Protein AF-A0A6D2J9A2-F1 (afdb_monomer)

Mean predicted aligned error: 11.05 Å

Foldseek 3Di:
DDDDPVVVVLLLVVLVVVLVVLLPQQFAEKEKEFAPPLCLVVSLVSNQVCCVVVVLALEEAEDEFLDDDDLQNVLVSLCVSLVNDQPPPPDPPPDDDDDDCPVVVVVVVVVSSVVSLVVSVVSLVVSLVPDPDDHAYEYEYEAAPNRGHPCCCVPVSVVVVSCVVRDPYHYYYYYYDDPDDDDDDDPDDDDDDDDPSCVGIPMDIHGDDDD

Solvent-accessible surface area (backbone atoms only — not comparable to full-atom values): 12563 Å² total; per-residue (Å²): 136,82,81,58,72,74,60,57,52,54,48,49,57,51,21,51,54,52,46,61,51,56,69,38,86,61,33,32,37,39,38,36,31,23,60,87,89,75,45,52,70,58,39,53,48,47,29,55,52,47,36,58,74,75,52,56,28,58,46,75,48,79,44,72,22,68,41,90,72,55,56,63,60,47,52,50,52,52,30,51,76,71,69,53,74,82,82,76,73,80,73,78,84,79,87,82,81,89,89,81,69,70,60,62,56,50,53,51,51,52,52,52,46,53,54,51,53,54,51,45,48,55,52,52,50,52,40,53,70,72,44,85,76,97,47,28,31,37,40,36,40,35,42,39,68,68,66,29,39,67,63,51,45,34,59,77,51,40,45,46,69,72,46,54,88,57,57,54,59,37,38,40,37,24,33,64,59,71,87,81,86,78,95,68,92,75,83,77,77,94,75,88,72,92,46,92,70,50,84,62,41,50,74,48,76,42,58,73,74,88,129

Radius of gyration: 20.09 Å; Cα contacts (8 Å, |Δi|>4): 273; chains: 1; bounding box: 45×56×58 Å

Secondary structure (DSSP, 8-state):
-PPPHHHHHHHHHHHHHHHHHHHSTTEEEEEEEE-TTSSHHHHHHHHHHHHHHTTSEEEEEEEE-SS---HHHHHHHHHHHTTPPP------------S-THHHHHHHHHHHHHHHHHHHHHHHHHHHHT--SSPEEEEEEEEETSSS-HHIIIIIT-HHHHHGGG-SEEEEEEEE--S----------------TTTTTSEEEEEE----

Nearest PDB structures (foldseek):
  6j5t-assembly1_G  TM=6.025E-01  e=1.101E-03  Arabidopsis thaliana
  7jgr-assembly1_A  TM=5.676E-01  e=1.795E-03  Drosophila melanogaster
  7tjk-assembly1_D  TM=5.279E-01  e=2.590E-03  Saccharomyces cerevisiae
  7jpp-assembly1_C  TM=2.767E-01  e=2.068E-02  Homo sapiens
  3kxl-assembly1_A  TM=3.112E-01  e=2.582E+00  Saccharolobus solfataricus

Organism: NCBI:txid1685480

pLDDT: mean 78.8, std 21.31, range [30.06, 97.62]

InterPro domains:
  IPR002182 NB-ARC [PF00931] (17-152)
  IPR027417 P-loop containing nucleoside triphosphate hydrolase [G3DSA:3.40.50.300] (3-181)
  IPR027417 P-loop containing nucleoside triphosphate hydrolase [SSF52540] (6-177)

Sequence (211 aa):
MGLHPSYVVGVYELGVKILESLENDDVSRGMLVGEAGIGKTWLARKVFELAVEEGSCYMAIWLNLGKVLDEMSLYQDIASQLFLVPEKEESEEDNGGDEDNSEDEKEQTIQDLIRLKDEIHKELDRKKLSCEGTKYLLLVLDDEGSVTNEENVMKDLHLGEFLAPYGPIKIILTSRKGKGKGKGDAIGTDGEIGSHAADIIDLSVFTRSTY

Structure (mmCIF, N/CA/C/O backbone):
data_AF-A0A6D2J9A2-F1
#
_entry.id   AF-A0A6D2J9A2-F1
#
loop_
_atom_site.group_PDB
_atom_site.id
_atom_site.type_symbol
_atom_site.label_atom_id
_atom_site.label_alt_id
_atom_site.label_comp_id
_atom_site.label_asym_id
_atom_site.label_entity_id
_atom_site.label_seq_id
_atom_site.pdbx_PDB_ins_code
_atom_site.Cartn_x
_atom_site.Cartn_y
_atom_site.Cartn_z
_atom_site.occupancy
_atom_site.B_iso_or_equiv
_atom_site.auth_seq_id
_atom_site.auth_comp_id
_atom_site.auth_asym_id
_atom_site.auth_atom_id
_atom_site.pdbx_PDB_model_num
ATOM 1 N N . MET A 1 1 ? 3.352 15.079 -26.425 1.00 36.91 1 MET A N 1
ATOM 2 C CA . MET A 1 1 ? 3.922 13.893 -27.100 1.00 36.91 1 MET A CA 1
ATOM 3 C C . MET A 1 1 ? 3.020 12.718 -26.776 1.00 36.91 1 MET A C 1
ATOM 5 O O . MET A 1 1 ? 3.002 12.301 -25.629 1.00 36.91 1 MET A O 1
ATOM 9 N N . GLY A 1 2 ? 2.188 12.286 -27.726 1.00 40.03 2 GLY A N 1
ATOM 10 C CA . GLY A 1 2 ? 1.324 11.115 -27.546 1.00 40.03 2 GLY A CA 1
ATOM 11 C C . GLY A 1 2 ? 2.109 9.835 -27.824 1.00 40.03 2 GLY A C 1
ATOM 12 O O . GLY A 1 2 ? 2.913 9.807 -28.755 1.00 40.03 2 GLY A O 1
ATOM 13 N N . LEU A 1 3 ? 1.907 8.807 -27.002 1.00 41.00 3 LEU A N 1
ATOM 14 C CA . LEU A 1 3 ? 2.486 7.481 -27.216 1.00 41.00 3 LEU A CA 1
ATOM 15 C C . LEU A 1 3 ? 1.899 6.850 -28.487 1.00 41.00 3 LEU A C 1
ATOM 17 O O . LEU A 1 3 ? 0.719 7.019 -28.793 1.00 41.00 3 LEU A O 1
ATOM 21 N N . HIS A 1 4 ? 2.736 6.139 -29.243 1.00 43.81 4 HIS A N 1
ATOM 22 C CA . HIS A 1 4 ? 2.330 5.471 -30.478 1.00 43.81 4 HIS A CA 1
ATOM 23 C C . HIS A 1 4 ? 1.344 4.318 -30.166 1.00 43.81 4 HIS A C 1
ATOM 25 O O . HIS A 1 4 ? 1.590 3.576 -29.213 1.00 43.81 4 HIS A O 1
ATOM 31 N N . PRO A 1 5 ? 0.260 4.118 -30.946 1.00 48.38 5 PRO A N 1
ATOM 32 C CA . PRO A 1 5 ? -0.834 3.195 -30.605 1.00 48.38 5 PRO A CA 1
ATOM 33 C C . PRO A 1 5 ? -0.400 1.759 -30.282 1.00 48.38 5 PRO A C 1
ATOM 35 O O . PRO A 1 5 ? -0.953 1.138 -29.383 1.00 48.38 5 PRO A O 1
ATOM 38 N N . SER A 1 6 ? 0.635 1.244 -30.953 1.00 50.31 6 SER A N 1
ATOM 39 C CA . SER A 1 6 ? 1.170 -0.103 -30.699 1.00 50.31 6 SER A CA 1
ATOM 40 C C . SER A 1 6 ? 1.814 -0.267 -29.315 1.00 50.31 6 SER A C 1
ATOM 42 O O . SER A 1 6 ? 1.787 -1.358 -28.759 1.00 50.31 6 SER A O 1
ATOM 44 N N . TYR A 1 7 ? 2.375 0.804 -28.743 1.00 54.53 7 TYR A N 1
ATOM 45 C CA . TYR A 1 7 ? 2.959 0.779 -27.396 1.00 54.53 7 TYR A CA 1
ATOM 46 C C . TYR A 1 7 ? 1.882 0.799 -26.312 1.00 54.53 7 TYR A C 1
ATOM 48 O O . TYR A 1 7 ? 2.047 0.173 -25.270 1.00 54.53 7 TYR A O 1
ATOM 56 N N . VAL A 1 8 ? 0.765 1.486 -26.568 1.00 58.38 8 VAL A N 1
ATOM 57 C CA . VAL A 1 8 ? -0.375 1.539 -25.642 1.00 58.38 8 VAL A CA 1
ATOM 58 C C . VAL A 1 8 ? -1.009 0.154 -25.487 1.00 58.38 8 VAL A C 1
ATOM 60 O O . VAL A 1 8 ? -1.317 -0.249 -24.369 1.00 58.38 8 VAL A O 1
ATOM 63 N N . VAL A 1 9 ? -1.126 -0.601 -26.586 1.00 59.84 9 VAL A N 1
ATOM 64 C CA . VAL A 1 9 ? -1.666 -1.972 -26.576 1.00 59.84 9 VAL A CA 1
ATOM 65 C C . VAL A 1 9 ? -0.782 -2.917 -25.754 1.00 59.84 9 VAL A C 1
ATOM 67 O O . VAL A 1 9 ? -1.292 -3.621 -24.889 1.00 59.84 9 VAL A O 1
ATOM 70 N N . GLY A 1 10 ? 0.545 -2.875 -25.932 1.00 72.94 10 GLY A N 1
ATOM 71 C CA . GLY A 1 10 ? 1.461 -3.756 -25.193 1.00 72.94 10 GLY A CA 1
ATOM 72 C C . GLY A 1 10 ? 1.502 -3.502 -23.679 1.00 72.94 10 GLY A C 1
ATOM 73 O O . GLY A 1 10 ? 1.553 -4.448 -22.898 1.00 72.94 10 GLY A O 1
ATOM 74 N N . VAL A 1 11 ? 1.441 -2.236 -23.245 1.00 74.19 11 VAL A N 1
ATOM 75 C CA . VAL A 1 11 ? 1.392 -1.885 -21.809 1.00 74.19 11 VAL A CA 1
ATOM 76 C C . VAL A 1 11 ? 0.062 -2.303 -21.184 1.00 74.19 11 VAL A C 1
ATOM 78 O O . VAL A 1 11 ? 0.047 -2.772 -20.048 1.00 74.19 11 VAL A O 1
ATOM 81 N N . TYR A 1 12 ? -1.042 -2.157 -21.920 1.00 82.50 12 TYR A N 1
ATOM 82 C CA . TYR A 1 12 ? -2.358 -2.584 -21.456 1.00 82.50 12 TYR A CA 1
ATOM 83 C C . TYR A 1 12 ? -2.418 -4.104 -21.257 1.00 82.50 12 TYR A C 1
ATOM 85 O O . TYR A 1 12 ? -2.756 -4.554 -20.167 1.00 82.50 12 TYR A O 1
ATOM 93 N N . GLU A 1 13 ? -2.010 -4.891 -22.259 1.00 86.50 13 GLU A N 1
ATOM 94 C CA . GLU A 1 13 ? -1.976 -6.359 -22.164 1.00 86.50 13 GLU A CA 1
ATOM 95 C C . GLU A 1 13 ? -1.097 -6.853 -21.010 1.00 86.50 13 GLU A C 1
ATOM 97 O O . GLU A 1 13 ? -1.453 -7.801 -20.311 1.00 86.50 13 GLU A O 1
ATOM 102 N N . LEU A 1 14 ? 0.056 -6.214 -20.791 1.00 87.81 14 LEU A N 1
ATOM 103 C CA . LEU A 1 14 ? 0.935 -6.556 -19.676 1.00 87.81 14 LEU A CA 1
ATOM 104 C C . LEU A 1 14 ? 0.310 -6.185 -18.324 1.00 87.81 14 LEU A C 1
ATOM 106 O O . LEU A 1 14 ? 0.446 -6.942 -17.366 1.00 87.81 14 LEU A O 1
ATOM 110 N N . GLY A 1 15 ? -0.395 -5.054 -18.251 1.00 89.62 15 GLY A N 1
ATOM 111 C CA . GLY A 1 15 ? -1.139 -4.645 -17.062 1.00 89.62 15 GLY A CA 1
ATOM 112 C C . GLY A 1 15 ? -2.211 -5.664 -16.671 1.00 89.62 15 GLY A C 1
ATOM 113 O O . GLY A 1 15 ? -2.262 -6.064 -15.511 1.00 89.62 15 GLY A O 1
ATOM 114 N N . VAL A 1 16 ? -2.990 -6.144 -17.645 1.00 90.56 16 VAL A N 1
ATOM 115 C CA . VAL A 1 16 ? -4.003 -7.195 -17.436 1.00 90.56 16 VAL A CA 1
ATOM 116 C C . VAL A 1 16 ? -3.355 -8.478 -16.911 1.00 90.56 16 VAL A C 1
ATOM 118 O O . VAL A 1 16 ? -3.775 -8.999 -15.888 1.00 90.56 16 VAL A O 1
ATOM 121 N N . LYS A 1 17 ? -2.258 -8.940 -17.521 1.00 90.81 17 LYS A N 1
ATOM 122 C CA . LYS A 1 17 ? -1.544 -10.152 -17.070 1.00 90.81 17 LYS A CA 1
ATOM 123 C C . LYS A 1 17 ? -1.016 -10.055 -15.639 1.00 90.81 17 LYS A C 1
ATOM 125 O O . LYS A 1 17 ? -1.024 -11.041 -14.900 1.00 90.81 17 LYS A O 1
ATOM 130 N N . ILE A 1 18 ? -0.519 -8.880 -15.244 1.00 91.75 18 ILE A N 1
ATOM 131 C CA . ILE A 1 18 ? -0.086 -8.643 -13.862 1.00 91.75 18 ILE A CA 1
ATOM 132 C C . ILE A 1 18 ? -1.294 -8.696 -12.928 1.00 91.75 18 ILE A C 1
ATOM 134 O O . ILE A 1 18 ? -1.204 -9.331 -11.881 1.00 91.75 18 ILE A O 1
ATOM 138 N N . LEU A 1 19 ? -2.410 -8.066 -13.303 1.00 91.81 19 LEU A N 1
ATOM 139 C CA . LEU A 1 19 ? -3.635 -8.081 -12.509 1.00 91.81 19 LEU A CA 1
ATOM 140 C C . LEU A 1 19 ? -4.160 -9.510 -12.310 1.00 91.81 19 LEU A C 1
ATOM 142 O O . LEU A 1 19 ? -4.309 -9.930 -11.167 1.00 91.81 19 LEU A O 1
ATOM 146 N N . GLU A 1 20 ? -4.300 -10.287 -13.386 1.00 91.69 20 GLU A N 1
ATOM 147 C CA . GLU A 1 20 ? -4.680 -11.711 -13.344 1.00 91.69 20 GLU A CA 1
ATOM 148 C C . GLU A 1 20 ? -3.753 -12.524 -12.423 1.00 91.69 20 GLU A C 1
ATOM 150 O O . GLU A 1 20 ? -4.191 -13.403 -11.681 1.00 91.69 20 GLU A O 1
ATOM 155 N N . SER A 1 21 ? -2.451 -12.212 -12.422 1.00 90.88 21 SER A N 1
ATOM 156 C CA . SER A 1 21 ? -1.489 -12.862 -11.524 1.00 90.88 21 SER A CA 1
ATOM 157 C C . SER A 1 21 ? -1.709 -12.482 -10.056 1.00 90.88 21 SER A C 1
ATOM 159 O O . SER A 1 21 ? -1.535 -13.325 -9.178 1.00 90.88 21 SER A O 1
ATOM 161 N N . LEU A 1 22 ? -2.084 -11.231 -9.766 1.00 90.06 22 LEU A N 1
ATOM 162 C CA . LEU A 1 22 ? -2.379 -10.763 -8.407 1.00 90.06 22 LEU A CA 1
ATOM 163 C C . LEU A 1 22 ? -3.698 -11.321 -7.866 1.00 90.06 22 LEU A C 1
ATOM 165 O O . LEU A 1 22 ? -3.826 -11.469 -6.650 1.00 90.06 22 LEU A O 1
ATOM 169 N N . GLU A 1 23 ? -4.653 -11.662 -8.729 1.00 89.56 23 GLU A N 1
ATOM 170 C CA . GLU A 1 23 ? -5.906 -12.318 -8.333 1.00 89.56 23 GLU A CA 1
ATOM 171 C C . GLU A 1 23 ? -5.694 -13.745 -7.814 1.00 89.56 23 GLU A C 1
ATOM 173 O O . GLU A 1 23 ? -6.516 -14.253 -7.055 1.00 89.56 23 GLU A O 1
ATOM 178 N N . ASN A 1 24 ? -4.565 -14.382 -8.136 1.00 88.75 24 ASN A N 1
ATOM 179 C CA . ASN A 1 24 ? -4.197 -15.656 -7.532 1.00 88.75 24 ASN A CA 1
ATOM 180 C C . ASN A 1 24 ? -3.887 -15.477 -6.032 1.00 88.75 24 ASN A C 1
ATOM 182 O O . ASN A 1 24 ? -2.982 -14.729 -5.657 1.00 88.75 24 ASN A O 1
ATOM 186 N N . ASP A 1 25 ? -4.611 -16.186 -5.164 1.00 86.50 25 ASP A N 1
ATOM 187 C CA . ASP A 1 25 ? -4.480 -16.114 -3.701 1.00 86.50 25 ASP A CA 1
ATOM 188 C C . ASP A 1 25 ? -3.080 -16.450 -3.167 1.00 86.50 25 ASP A C 1
ATOM 190 O O . ASP A 1 25 ? -2.686 -15.939 -2.111 1.00 86.50 25 ASP A O 1
ATOM 194 N N . ASP A 1 26 ? -2.309 -17.256 -3.898 1.00 87.94 26 ASP A N 1
ATOM 195 C CA . ASP A 1 26 ? -0.944 -17.619 -3.516 1.00 87.94 26 ASP A CA 1
ATOM 196 C C . ASP A 1 26 ? 0.043 -16.471 -3.740 1.00 87.94 26 ASP A C 1
ATOM 198 O O . ASP A 1 26 ? 1.068 -16.391 -3.057 1.00 87.94 26 ASP A O 1
ATOM 202 N N . VAL A 1 27 ? -0.273 -15.554 -4.656 1.00 88.75 27 VAL A N 1
ATOM 203 C CA . VAL A 1 27 ? 0.544 -14.387 -4.991 1.00 88.75 27 VAL A CA 1
ATOM 204 C C . VAL A 1 27 ? 0.227 -13.249 -4.033 1.00 88.75 27 VAL A C 1
ATOM 206 O O . VAL A 1 27 ? -0.918 -12.832 -3.910 1.00 88.75 27 VAL A O 1
ATOM 209 N N . SER A 1 28 ? 1.233 -12.684 -3.372 1.00 90.81 28 SER A N 1
ATOM 210 C CA . SER A 1 28 ? 1.041 -11.500 -2.520 1.00 90.81 28 SER A CA 1
ATOM 211 C C . SER A 1 28 ? 1.736 -10.259 -3.062 1.00 90.81 28 SER A C 1
ATOM 213 O O . SER A 1 28 ? 1.409 -9.149 -2.644 1.00 90.81 28 SER A O 1
ATOM 215 N N . ARG A 1 29 ? 2.695 -10.417 -3.983 1.00 91.75 29 ARG A N 1
ATOM 216 C CA . ARG A 1 29 ? 3.448 -9.281 -4.514 1.00 91.75 29 ARG A CA 1
ATOM 217 C C . ARG A 1 29 ? 3.939 -9.470 -5.946 1.00 91.75 29 ARG A C 1
ATOM 219 O O . ARG A 1 29 ? 4.310 -10.575 -6.343 1.00 91.75 29 ARG A O 1
ATOM 226 N N . GLY A 1 30 ? 4.028 -8.359 -6.671 1.00 91.75 30 GLY A N 1
ATOM 227 C CA . GLY A 1 30 ? 4.721 -8.228 -7.950 1.00 91.75 30 GLY A CA 1
ATOM 228 C C . GLY A 1 30 ? 5.779 -7.127 -7.882 1.00 91.75 30 GLY A C 1
ATOM 229 O O . GLY A 1 30 ? 5.531 -6.051 -7.347 1.00 91.75 30 GLY A O 1
ATOM 230 N N . MET A 1 31 ? 6.965 -7.380 -8.426 1.00 92.50 31 MET A N 1
ATOM 231 C CA . MET A 1 31 ? 8.058 -6.413 -8.490 1.00 92.50 31 MET A CA 1
ATOM 232 C C . MET A 1 31 ? 8.417 -6.127 -9.948 1.00 92.50 31 MET A C 1
ATOM 234 O O . MET A 1 31 ? 8.763 -7.040 -10.700 1.00 92.50 31 MET A O 1
ATOM 238 N N . LEU A 1 32 ? 8.344 -4.849 -10.321 1.00 93.38 32 LEU A N 1
ATOM 239 C CA . LEU A 1 32 ? 8.729 -4.303 -11.619 1.00 93.38 32 LEU A CA 1
ATOM 240 C C . LEU A 1 32 ? 10.137 -3.719 -11.516 1.00 93.38 32 LEU A C 1
ATOM 242 O O . LEU A 1 32 ? 10.336 -2.674 -10.890 1.00 93.38 32 LEU A O 1
ATOM 246 N N . VAL A 1 33 ? 11.114 -4.359 -12.154 1.00 91.75 33 VAL A N 1
ATOM 247 C CA . VAL A 1 33 ? 12.517 -3.923 -12.139 1.00 91.75 33 VAL A CA 1
ATOM 248 C C . VAL A 1 33 ? 12.972 -3.552 -13.539 1.00 91.75 33 VAL A C 1
ATOM 250 O O . VAL A 1 33 ? 12.658 -4.209 -14.520 1.00 91.75 33 VAL A O 1
ATOM 253 N N . GLY A 1 34 ? 13.730 -2.468 -13.655 1.00 89.19 34 GLY A N 1
ATOM 254 C CA . GLY A 1 34 ? 14.200 -2.009 -14.958 1.00 89.19 34 GLY A CA 1
ATOM 255 C C . GLY A 1 34 ? 14.935 -0.683 -14.890 1.00 89.19 34 GLY A C 1
ATOM 256 O O . GLY A 1 34 ? 14.994 -0.031 -13.840 1.00 89.19 34 GLY A O 1
ATOM 257 N N . GLU A 1 35 ? 15.491 -0.262 -16.018 1.00 88.62 35 GLU A N 1
ATOM 258 C CA . GLU A 1 35 ? 16.245 0.988 -16.119 1.00 88.62 35 GLU A CA 1
ATOM 259 C C . GLU A 1 35 ? 15.380 2.234 -15.861 1.00 88.62 35 GLU A C 1
ATOM 261 O O . GLU A 1 35 ? 14.143 2.198 -15.824 1.00 88.62 35 GLU A O 1
ATOM 266 N N . ALA A 1 36 ? 16.037 3.368 -15.624 1.00 87.00 36 ALA A N 1
ATOM 267 C CA . ALA A 1 36 ? 15.356 4.645 -15.459 1.00 87.00 36 ALA A CA 1
ATOM 268 C C . ALA A 1 36 ? 14.596 5.022 -16.743 1.00 87.00 36 ALA A C 1
ATOM 270 O O . ALA A 1 36 ? 15.117 4.872 -17.841 1.00 87.00 36 ALA A O 1
ATOM 271 N N . GLY A 1 37 ? 13.368 5.527 -16.605 1.00 84.94 37 GLY A N 1
ATOM 272 C CA . GLY A 1 37 ? 12.577 5.997 -17.749 1.00 84.94 37 GLY A CA 1
ATOM 273 C C . GLY A 1 37 ? 11.927 4.903 -18.605 1.00 84.94 37 GLY A C 1
ATOM 274 O O . GLY A 1 37 ? 11.229 5.241 -19.552 1.00 84.94 37 GLY A O 1
ATOM 275 N N . ILE A 1 38 ? 12.075 3.619 -18.258 1.00 87.00 38 ILE A N 1
ATOM 276 C CA . ILE A 1 38 ? 11.531 2.515 -19.070 1.00 87.00 38 ILE A CA 1
ATOM 277 C C . ILE A 1 38 ? 10.004 2.332 -18.972 1.00 87.00 38 ILE A C 1
ATOM 279 O O . ILE A 1 38 ? 9.422 1.550 -19.710 1.00 87.00 38 ILE A O 1
ATOM 283 N N . GLY A 1 39 ? 9.338 3.052 -18.062 1.00 89.12 39 GLY A N 1
ATOM 284 C CA . GLY A 1 39 ? 7.877 3.013 -17.932 1.00 89.12 39 GLY A CA 1
ATOM 285 C C . GLY A 1 39 ? 7.325 2.113 -16.821 1.00 89.12 39 GLY A C 1
ATOM 286 O O . GLY A 1 39 ? 6.133 1.838 -16.822 1.00 89.12 39 GLY A O 1
ATOM 287 N N . LYS A 1 40 ? 8.132 1.704 -15.832 1.00 92.88 40 LYS A N 1
ATOM 288 C CA . LYS A 1 40 ? 7.656 0.914 -14.672 1.00 92.88 40 LYS A CA 1
ATOM 289 C C . LYS A 1 40 ? 6.501 1.583 -13.922 1.00 92.88 40 LYS A C 1
ATOM 291 O O . LYS A 1 40 ? 5.465 0.966 -13.727 1.00 92.88 40 LYS A O 1
ATOM 296 N N . THR A 1 41 ? 6.662 2.859 -13.569 1.00 93.44 41 THR A N 1
ATOM 297 C CA . THR A 1 41 ? 5.628 3.676 -12.914 1.00 93.44 41 THR A CA 1
ATOM 298 C C . THR A 1 41 ? 4.360 3.769 -13.765 1.00 93.44 41 THR A C 1
ATOM 300 O O . THR A 1 41 ? 3.254 3.711 -13.240 1.00 93.44 41 THR A O 1
ATOM 303 N N . TRP A 1 42 ? 4.504 3.854 -15.093 1.00 93.50 42 TRP A N 1
ATOM 304 C CA . TRP A 1 42 ? 3.366 3.846 -16.017 1.00 93.50 42 TRP A CA 1
ATOM 305 C C . TRP A 1 42 ? 2.637 2.500 -16.022 1.00 93.50 42 TRP A C 1
ATOM 307 O O . TRP A 1 42 ? 1.411 2.478 -15.988 1.00 93.50 42 TRP A O 1
ATOM 317 N N . LEU A 1 43 ? 3.372 1.387 -16.021 1.00 93.75 43 LEU A N 1
ATOM 318 C CA . LEU A 1 43 ? 2.791 0.048 -15.957 1.00 93.75 43 LEU A CA 1
ATOM 319 C C . LEU A 1 43 ? 2.109 -0.211 -14.605 1.00 93.75 43 LEU A C 1
ATOM 321 O O . LEU A 1 43 ? 0.963 -0.645 -14.590 1.00 93.75 43 LEU A O 1
ATOM 325 N N . ALA A 1 44 ? 2.755 0.126 -13.484 1.00 95.00 44 ALA A N 1
ATOM 326 C CA . ALA A 1 44 ? 2.152 0.030 -12.153 1.00 95.00 44 ALA A CA 1
ATOM 327 C C . ALA A 1 44 ? 0.872 0.871 -12.050 1.00 95.00 44 ALA A C 1
ATOM 329 O O . ALA A 1 44 ? -0.127 0.401 -11.514 1.00 95.00 44 ALA A O 1
ATOM 330 N N . ARG A 1 45 ? 0.864 2.081 -12.629 1.00 94.56 45 ARG A N 1
ATOM 331 C CA . ARG A 1 45 ? -0.340 2.920 -12.713 1.00 94.56 45 ARG A CA 1
ATOM 332 C C . ARG A 1 45 ? -1.440 2.260 -13.530 1.00 94.56 45 ARG A C 1
ATOM 334 O O . ARG A 1 45 ? -2.592 2.296 -13.121 1.00 94.56 45 ARG A O 1
ATOM 341 N N . LYS A 1 46 ? -1.098 1.619 -14.648 1.00 93.44 46 LYS A N 1
ATOM 342 C CA . LYS A 1 46 ? -2.082 0.893 -15.455 1.00 93.44 46 LYS A CA 1
ATOM 343 C C . LYS A 1 46 ? -2.706 -0.263 -14.673 1.00 93.44 46 LYS A C 1
ATOM 345 O O . LYS A 1 46 ? -3.918 -0.415 -14.728 1.00 93.44 46 LYS A O 1
ATOM 350 N N . VAL A 1 47 ? -1.911 -1.025 -13.917 1.00 94.25 47 VAL A N 1
ATOM 351 C CA . VAL A 1 47 ? -2.427 -2.093 -13.040 1.00 94.25 47 VAL A CA 1
ATOM 352 C C . VAL A 1 47 ? -3.301 -1.518 -11.923 1.00 94.25 47 VAL A C 1
ATOM 354 O O . VAL A 1 47 ? -4.362 -2.063 -11.647 1.00 94.25 47 VAL A O 1
ATOM 357 N N . PHE A 1 48 ? -2.891 -0.402 -11.314 1.00 94.44 48 PHE A N 1
ATOM 358 C CA . PHE A 1 48 ? -3.672 0.302 -10.295 1.00 94.44 48 PHE A CA 1
ATOM 359 C C . PHE A 1 48 ? -5.056 0.712 -10.816 1.00 94.44 48 PHE A C 1
ATOM 361 O O . PHE A 1 48 ? -6.061 0.439 -10.169 1.00 94.44 48 PHE A O 1
ATOM 368 N N . GLU A 1 49 ? -5.112 1.331 -11.998 1.00 93.38 49 GLU A N 1
ATOM 369 C CA . GLU A 1 49 ? -6.368 1.720 -12.650 1.00 93.38 49 GLU A CA 1
ATOM 370 C C . GLU A 1 49 ? -7.245 0.498 -12.948 1.00 93.38 49 GLU A C 1
ATOM 372 O O . GLU A 1 49 ? -8.413 0.482 -12.568 1.00 93.38 49 GLU A O 1
ATOM 377 N N . LEU A 1 50 ? -6.674 -0.547 -13.561 1.00 93.25 50 LEU A N 1
ATOM 378 C CA . LEU A 1 50 ? -7.406 -1.768 -13.912 1.00 93.25 50 LEU A CA 1
ATOM 379 C C . LEU A 1 50 ? -7.979 -2.471 -12.676 1.00 93.25 50 LEU A C 1
ATOM 381 O O . LEU A 1 50 ? -9.144 -2.846 -12.681 1.00 93.25 50 LEU A O 1
ATOM 385 N N . ALA A 1 51 ? -7.209 -2.585 -11.590 1.00 92.50 51 ALA A N 1
ATOM 386 C CA . ALA A 1 51 ? -7.663 -3.239 -10.361 1.00 92.50 51 ALA A CA 1
ATOM 387 C C . ALA A 1 51 ? -8.885 -2.549 -9.730 1.00 92.50 51 ALA A C 1
ATOM 389 O O . ALA A 1 51 ? -9.702 -3.203 -9.074 1.00 92.50 51 ALA A O 1
ATOM 390 N N . VAL A 1 52 ? -8.997 -1.228 -9.899 1.00 90.06 52 VAL A N 1
ATOM 391 C CA . VAL A 1 52 ? -10.148 -0.438 -9.444 1.00 90.06 52 VAL A CA 1
ATOM 392 C C . VAL A 1 52 ? -11.316 -0.574 -10.423 1.00 90.06 52 VAL A C 1
ATOM 394 O O . VAL A 1 52 ? -12.446 -0.783 -9.986 1.00 90.06 52 VAL A O 1
ATOM 397 N N . GLU A 1 53 ? -11.057 -0.484 -11.730 1.00 90.62 53 GLU A N 1
ATOM 398 C CA . GLU A 1 53 ? -12.072 -0.576 -12.793 1.00 90.62 53 GLU A CA 1
ATOM 399 C C . GLU A 1 53 ? -12.748 -1.954 -12.850 1.00 90.62 53 GLU A C 1
ATOM 401 O O . GLU A 1 53 ? -13.972 -2.036 -12.955 1.00 90.62 53 GLU A O 1
ATOM 406 N N . GLU A 1 54 ? -11.971 -3.032 -12.740 1.00 89.38 54 GLU A N 1
ATOM 407 C CA . GLU A 1 54 ? -12.464 -4.418 -12.728 1.00 89.38 54 GLU A CA 1
ATOM 408 C C . GLU A 1 54 ? -13.048 -4.810 -11.365 1.00 89.38 54 GLU A C 1
ATOM 410 O O . GLU A 1 54 ? -13.764 -5.803 -11.231 1.00 89.38 54 GLU A O 1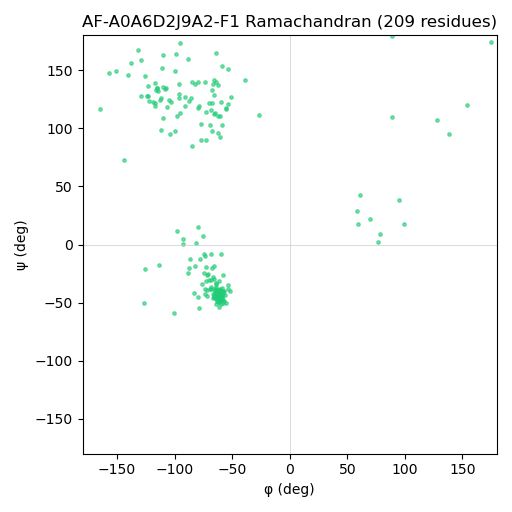
ATOM 415 N N . GLY A 1 55 ? -12.804 -3.989 -10.340 1.00 88.50 55 GLY A N 1
ATOM 416 C CA . GLY A 1 55 ? -13.316 -4.205 -8.998 1.00 88.50 55 GLY A CA 1
ATOM 417 C C . GLY A 1 55 ? -12.672 -5.392 -8.283 1.00 88.50 55 GLY A C 1
ATOM 418 O O . GLY A 1 55 ? -13.285 -5.894 -7.338 1.00 88.50 55 GLY A O 1
ATOM 419 N N . SER A 1 56 ? -11.476 -5.822 -8.695 1.00 89.56 56 SER A N 1
ATOM 420 C CA . SER A 1 56 ? -10.685 -6.886 -8.054 1.00 89.56 56 SER A CA 1
ATOM 421 C C . SER A 1 56 ? -10.198 -6.476 -6.657 1.00 89.56 56 SER A C 1
ATOM 423 O O . SER A 1 56 ? -10.056 -7.310 -5.759 1.00 89.56 56 SER A O 1
ATOM 425 N N . CYS A 1 57 ? -10.009 -5.171 -6.435 1.00 92.56 57 CYS A N 1
ATOM 426 C CA . CYS A 1 57 ? -9.707 -4.599 -5.125 1.00 92.56 57 CYS A CA 1
ATOM 427 C C . CYS A 1 57 ? -10.873 -3.760 -4.581 1.00 92.56 57 CYS A C 1
ATOM 429 O O . CYS A 1 57 ? -11.673 -3.202 -5.333 1.00 92.56 57 CYS A O 1
ATOM 431 N N . TYR A 1 58 ? -10.989 -3.675 -3.253 1.00 93.25 58 TYR A N 1
ATOM 432 C CA . TYR A 1 58 ? -11.956 -2.770 -2.611 1.00 93.25 58 TYR A CA 1
ATOM 433 C C . TYR A 1 58 ? -11.378 -1.365 -2.388 1.00 93.25 58 TYR A C 1
ATOM 435 O O . TYR A 1 58 ? -12.115 -0.399 -2.186 1.00 93.25 58 TYR A O 1
ATOM 443 N N . MET A 1 59 ? -10.049 -1.259 -2.393 1.00 93.06 59 MET A N 1
ATOM 444 C CA . MET A 1 59 ? -9.294 -0.021 -2.279 1.00 93.06 59 MET A CA 1
ATOM 445 C C . MET A 1 59 ? -7.903 -0.238 -2.880 1.00 93.06 59 MET A C 1
ATOM 447 O O . MET A 1 59 ? -7.339 -1.332 -2.781 1.00 93.06 59 MET A O 1
ATOM 451 N N . ALA A 1 60 ? -7.346 0.816 -3.470 1.00 94.75 60 ALA A N 1
ATOM 452 C CA . ALA A 1 60 ? -5.977 0.843 -3.956 1.00 94.75 60 ALA A CA 1
ATOM 453 C C . ALA A 1 60 ? -5.266 2.091 -3.417 1.00 94.75 60 ALA A C 1
ATOM 455 O O . ALA A 1 60 ? -5.783 3.198 -3.547 1.00 94.75 60 ALA A O 1
ATOM 456 N N . ILE A 1 61 ? -4.098 1.905 -2.805 1.00 96.69 61 ILE A N 1
ATOM 457 C CA . ILE A 1 61 ? -3.269 2.961 -2.210 1.00 96.69 61 ILE A CA 1
ATOM 458 C C . ILE A 1 61 ? -1.954 3.038 -2.986 1.00 96.69 61 ILE A C 1
ATOM 460 O O . ILE A 1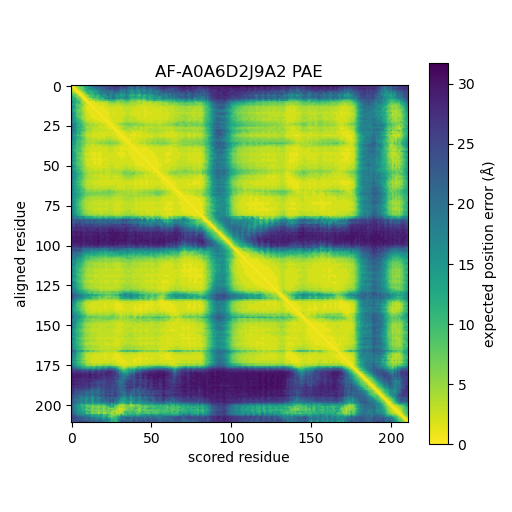 61 ? -1.335 2.014 -3.272 1.00 96.69 61 ILE A O 1
ATOM 464 N N . TRP A 1 62 ? -1.521 4.248 -3.323 1.00 97.56 62 TRP A N 1
ATOM 465 C CA . TRP A 1 62 ? -0.280 4.525 -4.037 1.00 97.56 62 TRP A CA 1
ATOM 466 C C . TRP A 1 62 ? 0.673 5.345 -3.173 1.00 97.56 62 TRP A C 1
ATOM 468 O O . TRP A 1 62 ? 0.384 6.491 -2.847 1.00 97.56 62 TRP A O 1
ATOM 478 N N . LEU A 1 63 ? 1.852 4.817 -2.865 1.00 96.44 63 LEU A N 1
ATOM 479 C CA . LEU A 1 63 ? 2.892 5.526 -2.125 1.00 96.44 63 LEU A CA 1
ATOM 480 C C . LEU A 1 63 ? 4.115 5.758 -3.009 1.00 96.44 63 LEU A C 1
ATOM 482 O O . LEU A 1 63 ? 4.612 4.847 -3.669 1.00 96.44 63 LEU A O 1
ATOM 486 N N . ASN A 1 64 ? 4.609 6.995 -3.011 1.00 94.50 64 ASN A N 1
ATOM 487 C CA . ASN A 1 64 ? 5.839 7.369 -3.702 1.00 94.50 64 ASN A CA 1
ATOM 488 C C . ASN A 1 64 ? 7.017 7.338 -2.720 1.00 94.50 64 ASN A C 1
ATOM 490 O O . ASN A 1 64 ? 7.086 8.171 -1.816 1.00 94.50 64 ASN A O 1
ATOM 494 N N . LEU A 1 65 ? 7.948 6.410 -2.935 1.00 93.94 65 LEU A N 1
ATOM 495 C CA . LEU A 1 65 ? 9.148 6.188 -2.122 1.00 93.94 65 LEU A CA 1
ATOM 496 C C . LEU A 1 65 ? 10.379 6.948 -2.641 1.00 93.94 65 LEU A C 1
ATOM 498 O O . LEU A 1 65 ? 11.447 6.914 -2.027 1.00 93.94 65 LEU A O 1
ATOM 502 N N . GLY A 1 66 ? 10.225 7.713 -3.724 1.00 89.88 66 GLY A N 1
ATOM 503 C CA . GLY A 1 66 ? 11.215 8.665 -4.233 1.00 89.88 66 GLY A CA 1
ATOM 504 C C . GLY A 1 66 ? 11.317 9.963 -3.418 1.00 89.88 66 GLY A C 1
ATOM 505 O O . GLY A 1 66 ? 11.997 10.899 -3.840 1.00 89.88 66 GLY A O 1
ATOM 506 N N . LYS A 1 67 ? 10.641 10.047 -2.266 1.00 91.19 67 LYS A N 1
ATOM 507 C CA . LYS A 1 67 ? 10.720 11.154 -1.302 1.00 91.19 67 LYS A CA 1
ATOM 508 C C . LYS A 1 67 ? 10.975 10.617 0.107 1.00 91.19 67 LYS A C 1
ATOM 510 O O . LYS A 1 67 ? 10.710 9.449 0.393 1.00 91.19 67 LYS A O 1
ATOM 515 N N . VAL A 1 68 ? 11.494 11.483 0.976 1.00 90.88 68 VAL A N 1
ATOM 516 C CA . VAL A 1 68 ? 11.572 11.205 2.415 1.00 90.88 68 VAL A CA 1
ATOM 517 C C . VAL A 1 68 ? 10.150 11.168 2.967 1.00 90.88 68 VAL A C 1
ATOM 519 O O . VAL A 1 68 ? 9.347 12.048 2.654 1.00 90.88 68 VAL A O 1
ATOM 522 N N . LEU A 1 69 ? 9.860 10.138 3.752 1.00 91.75 69 LEU A N 1
ATOM 523 C CA . LEU A 1 69 ? 8.595 9.946 4.444 1.00 91.75 69 LEU A CA 1
ATOM 524 C C . LEU A 1 69 ? 8.888 9.829 5.936 1.00 91.75 69 LEU A C 1
ATOM 526 O O . LEU A 1 69 ? 9.681 8.984 6.349 1.00 91.75 69 LEU A O 1
ATOM 530 N N . ASP A 1 70 ? 8.255 10.689 6.718 1.00 94.38 70 ASP A N 1
ATOM 531 C CA . ASP A 1 70 ? 8.031 10.453 8.140 1.00 94.38 70 ASP A CA 1
ATOM 532 C C . ASP A 1 70 ? 6.635 9.845 8.336 1.00 94.38 70 ASP A C 1
ATOM 534 O O . ASP A 1 70 ? 5.850 9.711 7.392 1.00 94.38 70 ASP A O 1
ATOM 538 N N . GLU A 1 71 ? 6.331 9.447 9.566 1.00 95.12 71 GLU A N 1
ATOM 539 C CA . GLU A 1 71 ? 5.074 8.773 9.868 1.00 95.12 71 GLU A CA 1
ATOM 540 C C . GLU A 1 71 ? 3.864 9.663 9.544 1.00 95.12 71 GLU A C 1
ATOM 542 O O . GLU A 1 71 ? 2.942 9.234 8.854 1.00 95.12 71 GLU A O 1
ATOM 547 N N . MET A 1 72 ? 3.894 10.936 9.944 1.00 94.94 72 MET A N 1
ATOM 548 C CA . MET A 1 72 ? 2.786 11.865 9.715 1.00 94.94 72 MET A CA 1
ATOM 549 C C . MET A 1 72 ? 2.517 12.086 8.222 1.00 94.94 72 MET A C 1
ATOM 551 O O . MET A 1 72 ? 1.383 11.945 7.763 1.00 94.94 72 MET A O 1
ATOM 555 N N . SER A 1 73 ? 3.555 12.379 7.440 1.00 94.88 73 SER A N 1
ATOM 556 C CA . SER A 1 73 ? 3.453 12.600 5.994 1.00 94.88 73 SER A CA 1
ATOM 557 C C . SER A 1 73 ? 3.003 11.352 5.232 1.00 94.88 73 SER A C 1
ATOM 559 O O . SER A 1 73 ? 2.270 11.482 4.249 1.00 94.88 73 SER A O 1
ATOM 561 N N . LEU A 1 74 ? 3.373 10.150 5.690 1.00 96.50 74 LEU A N 1
ATOM 562 C CA . LEU A 1 74 ? 2.861 8.887 5.153 1.00 96.50 74 LEU A CA 1
ATOM 563 C C . LEU A 1 74 ? 1.341 8.780 5.337 1.00 96.50 74 LEU A C 1
ATOM 565 O O . LEU A 1 74 ? 0.618 8.562 4.361 1.00 96.50 74 LEU A O 1
ATOM 569 N N . TYR A 1 75 ? 0.843 8.941 6.566 1.00 97.00 75 TYR A N 1
ATOM 570 C CA . TYR A 1 75 ? -0.592 8.803 6.838 1.00 97.00 75 TYR A CA 1
ATOM 571 C C . TYR A 1 75 ? -1.407 9.955 6.238 1.00 97.00 75 TYR A C 1
ATOM 573 O O . TYR A 1 75 ? -2.524 9.726 5.781 1.00 97.00 75 TYR A O 1
ATOM 581 N N . GLN A 1 76 ? -0.846 11.162 6.120 1.00 95.00 76 GLN A N 1
ATOM 582 C CA . GLN A 1 76 ? -1.476 12.265 5.381 1.00 95.00 76 GLN A CA 1
ATOM 583 C C . GLN A 1 76 ? -1.631 11.955 3.884 1.00 95.00 76 GLN A C 1
ATOM 585 O O . GLN A 1 76 ? -2.659 12.296 3.292 1.00 95.00 76 GLN A O 1
ATOM 590 N N . ASP A 1 77 ? -0.642 11.298 3.265 1.00 94.94 77 ASP A N 1
ATOM 591 C CA . ASP A 1 77 ? -0.711 10.863 1.861 1.00 94.94 77 ASP A CA 1
ATOM 592 C C . ASP A 1 77 ? -1.838 9.829 1.672 1.00 94.94 77 ASP A C 1
ATOM 594 O O . ASP A 1 77 ? -2.674 9.958 0.774 1.00 94.94 77 ASP A O 1
ATOM 598 N N . ILE A 1 78 ? -1.939 8.858 2.587 1.00 96.25 78 ILE A N 1
ATOM 599 C CA . ILE A 1 78 ? -3.015 7.852 2.591 1.00 96.25 78 ILE A CA 1
ATOM 600 C C . ILE A 1 78 ? -4.388 8.508 2.795 1.00 96.25 78 ILE A C 1
ATOM 602 O O . ILE A 1 78 ? -5.318 8.240 2.032 1.00 96.25 78 ILE A O 1
ATOM 606 N N . ALA A 1 79 ? -4.527 9.391 3.785 1.00 95.62 79 ALA A N 1
ATOM 607 C CA . ALA A 1 79 ? -5.771 10.106 4.065 1.00 95.62 79 ALA A CA 1
ATOM 608 C C . ALA A 1 79 ? -6.237 10.940 2.863 1.00 95.62 79 ALA A C 1
ATOM 610 O O . ALA A 1 79 ? -7.410 10.897 2.488 1.00 95.62 79 ALA A O 1
ATOM 611 N N . SER A 1 80 ? -5.302 11.616 2.189 1.00 93.75 80 SER A N 1
ATOM 612 C CA . SER A 1 80 ? -5.588 12.399 0.982 1.00 93.75 80 SER A CA 1
ATOM 613 C C . SER A 1 80 ? -6.155 11.529 -0.146 1.00 93.75 80 SER A C 1
ATOM 615 O O . SER A 1 80 ? -7.093 11.935 -0.831 1.00 93.75 80 SER A O 1
ATOM 617 N N . GLN A 1 81 ? -5.637 10.309 -0.321 1.00 94.69 81 GLN A N 1
ATOM 618 C CA . GLN A 1 81 ? -6.146 9.345 -1.309 1.00 94.69 81 GLN A CA 1
ATOM 619 C C . GLN A 1 81 ? -7.517 8.770 -0.936 1.00 94.69 81 GLN A C 1
ATOM 621 O O . GLN A 1 81 ? -8.289 8.374 -1.811 1.00 94.69 81 GLN A O 1
ATOM 626 N N . LEU A 1 82 ? -7.840 8.749 0.356 1.00 90.12 82 LEU A N 1
ATOM 627 C CA . LEU A 1 82 ? -9.163 8.402 0.869 1.00 90.12 82 LEU A CA 1
ATOM 628 C C . LEU A 1 82 ? -10.155 9.575 0.818 1.00 90.12 82 LEU A C 1
ATOM 630 O O . LEU A 1 82 ? -11.312 9.392 1.187 1.00 90.12 82 LEU A O 1
ATOM 634 N N . PHE A 1 83 ? -9.736 10.742 0.312 1.00 86.25 83 PHE A N 1
ATOM 635 C CA . PHE A 1 83 ? -10.503 11.994 0.317 1.00 86.25 83 PHE A CA 1
ATOM 636 C C . PHE A 1 83 ? -10.906 12.458 1.724 1.00 86.25 83 PHE A C 1
ATOM 638 O O . PHE A 1 83 ? -11.917 13.142 1.890 1.00 86.25 83 PHE A O 1
ATOM 645 N N . LEU A 1 84 ? -10.111 12.106 2.733 1.00 74.06 84 LEU A N 1
ATOM 646 C CA . LEU A 1 84 ? -10.261 12.627 4.084 1.00 74.06 84 LEU A CA 1
ATOM 647 C C . LEU A 1 84 ? -9.643 14.026 4.118 1.00 74.06 84 LEU A C 1
ATOM 649 O O . LEU A 1 84 ? -8.462 14.208 3.818 1.00 74.06 84 LEU A O 1
ATOM 653 N N . VAL A 1 85 ? -10.461 15.029 4.429 1.00 60.19 85 VAL A N 1
ATOM 654 C CA . VAL A 1 85 ? -9.976 16.380 4.712 1.00 60.19 85 VAL A CA 1
ATOM 655 C C . VAL A 1 85 ? -9.738 16.432 6.214 1.00 60.19 85 VAL A C 1
ATOM 657 O O . VAL A 1 85 ? -10.706 16.234 6.945 1.00 60.19 85 VAL A O 1
ATOM 660 N N . PRO A 1 86 ? -8.504 16.679 6.687 1.00 56.31 86 PRO A N 1
ATOM 661 C CA . PRO A 1 86 ? -8.270 16.795 8.117 1.00 56.31 86 PRO A CA 1
ATOM 662 C C . PRO A 1 86 ? -9.128 17.938 8.666 1.00 56.31 86 PRO A C 1
ATOM 664 O O . PRO A 1 86 ? -9.030 19.076 8.188 1.00 56.31 86 PRO A O 1
ATOM 667 N N . GLU A 1 87 ? -9.985 17.638 9.643 1.00 52.66 87 GLU A N 1
ATOM 668 C CA . GLU A 1 87 ? -10.705 18.664 10.391 1.00 52.66 87 GLU A CA 1
ATOM 669 C C . GLU A 1 87 ? -9.677 19.423 11.226 1.00 52.66 87 GLU A C 1
ATOM 671 O O . GLU A 1 87 ? -9.233 18.985 12.285 1.00 52.66 87 GLU A O 1
ATOM 676 N N . LYS A 1 88 ? -9.238 20.567 10.702 1.00 52.28 88 LYS A N 1
ATOM 677 C CA . LYS A 1 88 ? -8.433 21.507 11.466 1.00 52.28 88 LYS A CA 1
ATOM 678 C C . LYS A 1 88 ? -9.372 22.169 12.469 1.00 52.28 88 LYS A C 1
ATOM 680 O O . LYS A 1 88 ? -10.011 23.164 12.136 1.00 52.28 88 LYS A O 1
ATOM 685 N N . GLU A 1 89 ? -9.505 21.584 13.657 1.00 47.78 89 GLU A N 1
ATOM 686 C CA . GLU A 1 89 ? -10.149 22.268 14.776 1.00 47.78 89 GLU A CA 1
ATOM 687 C C . GLU A 1 89 ? -9.400 23.595 14.977 1.00 47.78 89 GLU A C 1
ATOM 689 O O . GLU A 1 89 ? -8.183 23.618 15.169 1.00 47.78 89 GLU A O 1
ATOM 694 N N . GLU A 1 90 ? -10.110 24.713 14.805 1.00 42.28 90 GLU A N 1
ATOM 695 C CA . GLU A 1 90 ? -9.584 26.052 15.050 1.00 42.28 90 GLU A CA 1
ATOM 696 C C . GLU A 1 90 ? -9.232 26.139 16.538 1.00 42.28 90 GLU A C 1
ATOM 698 O O . GLU A 1 90 ? -10.098 26.359 17.382 1.00 42.28 90 GLU A O 1
ATOM 703 N N . SER A 1 91 ? -7.964 25.899 16.875 1.00 46.78 91 SER A N 1
ATOM 704 C CA . SER A 1 91 ? -7.448 26.138 18.217 1.00 46.78 91 SER A CA 1
ATOM 705 C C . SER A 1 91 ? -7.619 27.626 18.513 1.00 46.78 91 SER A C 1
ATOM 707 O O . SER A 1 91 ? -6.968 28.454 17.870 1.00 46.78 91 SER A O 1
ATOM 709 N N . GLU A 1 92 ? -8.524 27.965 19.434 1.00 41.22 92 GLU A N 1
ATOM 710 C CA . GLU A 1 92 ? -8.681 29.333 19.915 1.00 41.22 92 GLU A CA 1
ATOM 711 C C . GLU A 1 92 ? -7.314 29.838 20.396 1.00 41.22 92 GLU A C 1
ATOM 713 O O . GLU A 1 92 ? -6.671 29.219 21.243 1.00 41.22 92 GLU A O 1
ATOM 718 N N . GLU A 1 93 ? -6.846 30.930 19.787 1.00 46.94 93 GLU A N 1
ATOM 719 C CA . GLU A 1 93 ? -5.621 31.631 20.160 1.00 46.94 93 GLU A CA 1
ATOM 720 C C . GLU A 1 93 ? -5.753 32.130 21.609 1.00 46.94 93 GLU A C 1
ATOM 722 O O . GLU A 1 93 ? -6.266 33.228 21.842 1.00 46.94 93 GLU A O 1
ATOM 727 N N . ASP A 1 94 ? -5.303 31.342 22.593 1.00 45.31 94 ASP A N 1
ATOM 728 C CA . ASP A 1 94 ? -5.074 31.874 23.933 1.00 45.31 94 ASP A CA 1
ATOM 729 C C . ASP A 1 94 ? -3.737 32.616 23.947 1.00 45.31 94 ASP A C 1
ATOM 731 O O . ASP A 1 94 ? -2.661 32.100 23.638 1.00 45.31 94 ASP A O 1
ATOM 735 N N . ASN A 1 95 ? -3.860 33.903 24.214 1.00 55.50 95 ASN A N 1
ATOM 736 C CA . ASN A 1 95 ? -2.869 34.919 23.958 1.00 55.50 95 ASN A CA 1
ATOM 737 C C . ASN A 1 95 ? -2.131 35.195 25.272 1.00 55.50 95 ASN A C 1
ATOM 739 O O . ASN A 1 95 ? -2.606 35.988 26.088 1.00 55.50 95 ASN A O 1
ATOM 743 N N . GLY A 1 96 ? -0.961 34.583 25.477 1.00 48.59 96 GLY A N 1
ATOM 744 C CA . GLY A 1 96 ? 0.002 35.092 26.456 1.00 48.59 96 GLY A CA 1
ATOM 745 C C . GLY A 1 96 ? 0.973 34.083 27.067 1.00 48.59 96 GLY A C 1
ATOM 746 O O . GLY A 1 96 ? 0.570 33.221 27.836 1.00 48.59 96 GLY A O 1
ATOM 747 N N . GLY A 1 97 ? 2.271 34.333 26.864 1.00 45.78 97 GLY A N 1
ATOM 748 C CA . GLY A 1 97 ? 3.336 33.895 27.774 1.00 45.78 97 GLY A CA 1
ATOM 749 C C . GLY A 1 97 ? 4.471 33.137 27.095 1.00 45.78 97 GLY A C 1
ATOM 750 O O . GLY A 1 97 ? 4.306 31.990 26.714 1.00 45.78 97 GLY A O 1
ATOM 751 N N . ASP A 1 98 ? 5.617 33.802 26.970 1.00 57.66 98 ASP A N 1
ATOM 752 C CA . ASP A 1 98 ? 6.893 33.271 26.484 1.00 57.66 98 ASP A CA 1
ATOM 753 C C . ASP A 1 98 ? 7.438 32.077 27.306 1.00 57.66 98 ASP A C 1
ATOM 755 O O . ASP A 1 98 ? 7.258 32.016 28.522 1.00 57.66 98 ASP A O 1
ATOM 759 N N . GLU A 1 99 ? 8.237 31.261 26.603 1.00 55.91 99 GLU A N 1
ATOM 760 C CA . GLU A 1 99 ? 9.279 30.318 27.063 1.00 55.91 99 GLU A CA 1
ATOM 761 C C . GLU A 1 99 ? 8.872 28.859 27.421 1.00 55.91 99 GLU A C 1
ATOM 763 O O . GLU A 1 99 ? 8.310 28.573 28.472 1.00 55.91 99 GLU A O 1
ATOM 768 N N . ASP A 1 100 ? 9.318 27.937 26.541 1.00 52.69 100 ASP A N 1
ATOM 769 C CA . ASP A 1 100 ? 9.417 26.457 26.641 1.00 52.69 100 ASP A CA 1
ATOM 770 C C . ASP A 1 100 ? 8.280 25.559 26.076 1.00 52.69 100 ASP A C 1
ATOM 772 O O . ASP A 1 100 ? 7.985 24.480 26.578 1.00 52.69 100 ASP A O 1
ATOM 776 N N . ASN A 1 101 ? 7.698 25.948 24.935 1.00 54.78 101 ASN A N 1
ATOM 777 C CA . ASN A 1 101 ? 6.529 25.305 24.301 1.00 54.78 101 ASN A CA 1
ATOM 778 C C . ASN A 1 101 ? 6.796 24.015 23.470 1.00 54.78 101 ASN A C 1
ATOM 780 O O . ASN A 1 101 ? 5.971 23.620 22.649 1.00 54.78 101 ASN A O 1
ATOM 784 N N . SER A 1 102 ? 7.960 23.362 23.599 1.00 61.59 102 SER A N 1
ATOM 785 C CA . SER A 1 102 ? 8.349 22.262 22.681 1.00 61.59 102 SER A CA 1
ATOM 786 C C . SER A 1 102 ? 7.757 20.886 23.016 1.00 61.59 102 SER A C 1
ATOM 788 O O . SER A 1 102 ? 7.784 19.981 22.176 1.00 61.59 102 SER A O 1
ATOM 790 N N . GLU A 1 103 ? 7.276 20.695 24.245 1.00 68.81 103 GLU A N 1
ATOM 791 C CA . GLU A 1 103 ? 6.648 19.442 24.682 1.00 68.81 103 GLU A CA 1
ATOM 792 C C . GLU A 1 103 ? 5.171 19.397 24.272 1.00 68.81 103 GLU A C 1
ATOM 794 O O . GLU A 1 103 ? 4.735 18.392 23.709 1.00 68.81 103 GLU A O 1
ATOM 799 N N . ASP A 1 104 ? 4.454 20.514 24.419 1.00 72.88 104 ASP A N 1
ATOM 800 C CA . ASP A 1 104 ? 3.046 20.641 24.026 1.00 72.88 104 ASP A CA 1
ATOM 801 C C . ASP A 1 104 ? 2.852 20.485 22.505 1.00 72.88 104 ASP A C 1
ATOM 803 O O . ASP A 1 104 ? 1.930 19.801 22.059 1.00 72.88 104 ASP A O 1
ATOM 807 N N . GLU A 1 105 ? 3.772 21.010 21.684 1.00 76.31 105 GLU A N 1
ATOM 808 C CA . GLU A 1 105 ? 3.747 20.827 20.222 1.00 76.31 105 GLU A CA 1
ATOM 809 C C . GLU A 1 105 ? 3.929 19.356 19.795 1.00 76.31 105 GLU A C 1
ATOM 811 O O . GLU A 1 105 ? 3.311 18.888 18.829 1.00 76.31 105 GLU A O 1
ATOM 816 N N . LYS A 1 106 ? 4.769 18.595 20.509 1.00 80.88 106 LYS A N 1
ATOM 817 C CA . LYS A 1 106 ? 4.993 17.167 20.22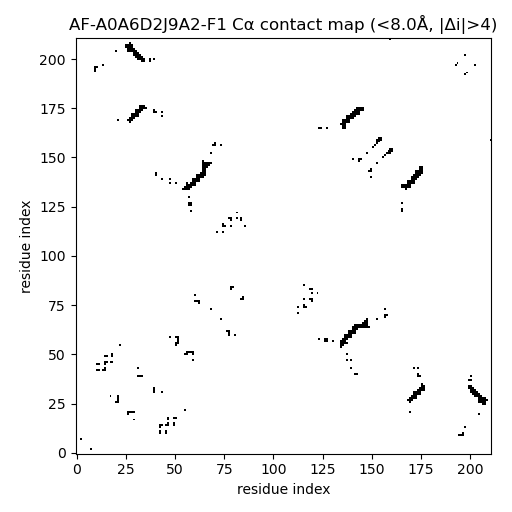5 1.00 80.88 106 LYS A CA 1
ATOM 818 C C . LYS A 1 106 ? 3.803 16.324 20.650 1.00 80.88 106 LYS A C 1
ATOM 820 O O . LYS A 1 106 ? 3.402 15.438 19.898 1.00 80.88 106 LYS A O 1
ATOM 825 N N . GLU A 1 107 ? 3.243 16.607 21.822 1.00 86.00 107 GLU A N 1
ATOM 826 C CA . GLU A 1 107 ? 2.051 15.927 22.325 1.00 86.00 107 GLU A CA 1
ATOM 827 C C . GLU A 1 107 ? 0.868 16.146 21.373 1.00 86.00 107 GLU A C 1
ATOM 829 O O . GLU A 1 107 ? 0.200 15.185 20.986 1.00 86.00 107 GLU A O 1
ATOM 834 N N . GLN A 1 108 ? 0.678 17.380 20.892 1.00 88.25 108 GLN A N 1
ATOM 835 C CA . GLN A 1 108 ? -0.342 17.690 19.891 1.00 88.25 108 GLN A CA 1
ATOM 836 C C . GLN A 1 108 ? -0.115 16.915 18.586 1.00 88.25 108 GLN A C 1
ATOM 838 O O . GLN A 1 108 ? -1.043 16.305 18.064 1.00 88.25 108 GLN A O 1
ATOM 843 N N . THR A 1 109 ? 1.128 16.849 18.097 1.00 88.62 109 THR A N 1
ATOM 844 C CA . THR A 1 109 ? 1.464 16.094 16.875 1.00 88.62 109 THR A CA 1
ATOM 845 C C . THR A 1 109 ? 1.146 14.599 17.015 1.00 88.62 109 THR A C 1
ATOM 847 O O . THR A 1 109 ? 0.649 13.976 16.075 1.00 88.62 109 THR A O 1
ATOM 850 N N . ILE A 1 110 ? 1.406 14.007 18.186 1.00 91.62 110 ILE A N 1
ATOM 851 C CA . ILE A 1 110 ? 1.076 12.602 18.470 1.00 91.62 110 ILE A CA 1
ATOM 852 C C . ILE A 1 110 ? -0.442 12.403 18.480 1.00 91.62 110 ILE A C 1
ATOM 854 O O . ILE A 1 110 ? -0.938 11.446 17.881 1.00 91.62 110 ILE A O 1
ATOM 858 N N . GLN A 1 111 ? -1.190 13.301 19.125 1.00 93.50 111 GLN A N 1
ATOM 859 C CA . GLN A 1 111 ? -2.652 13.238 19.143 1.00 93.50 111 GLN A CA 1
ATOM 860 C C . GLN A 1 111 ? -3.247 13.374 17.740 1.00 93.50 111 GLN A C 1
ATOM 862 O O . GLN A 1 111 ? -4.137 12.600 17.382 1.00 93.50 111 GLN A O 1
ATOM 867 N N . ASP A 1 112 ? -2.729 14.293 16.928 1.00 93.81 112 ASP A N 1
ATOM 868 C CA . ASP A 1 112 ? -3.157 14.485 15.541 1.00 93.81 112 ASP A CA 1
ATOM 869 C C . ASP A 1 112 ? -2.897 13.227 14.703 1.00 93.81 112 ASP A C 1
ATOM 871 O O . ASP A 1 112 ? -3.762 12.800 13.937 1.00 93.81 112 ASP A O 1
ATOM 875 N N . LEU A 1 113 ? -1.742 12.581 14.890 1.00 95.06 113 LEU A N 1
ATOM 876 C CA . LEU A 1 113 ? -1.410 11.325 14.218 1.00 95.06 113 LEU A CA 1
ATOM 877 C C . LEU A 1 113 ? -2.353 10.181 14.624 1.00 95.06 113 LEU A C 1
ATOM 879 O O . LEU A 1 113 ? -2.784 9.413 13.763 1.00 95.06 113 LEU A O 1
ATOM 883 N N . ILE A 1 114 ? -2.693 10.064 15.912 1.00 95.81 114 ILE A N 1
ATOM 884 C CA . ILE A 1 114 ? -3.655 9.062 16.404 1.00 95.81 114 ILE A CA 1
ATOM 885 C C . ILE A 1 114 ? -5.031 9.295 15.771 1.00 95.81 114 ILE A C 1
ATOM 887 O O . ILE A 1 114 ? -5.610 8.364 15.212 1.00 95.81 114 ILE A O 1
ATOM 891 N N . ARG A 1 115 ? -5.529 10.540 15.790 1.00 95.88 115 ARG A N 1
ATOM 892 C CA . ARG A 1 115 ? -6.817 10.906 15.174 1.00 95.88 115 ARG A CA 1
ATOM 893 C C . ARG A 1 115 ? -6.831 10.586 13.679 1.00 95.88 115 ARG A C 1
ATOM 895 O O . ARG A 1 115 ? -7.776 9.968 13.194 1.00 95.88 115 ARG A O 1
ATOM 902 N N . LEU A 1 116 ? -5.760 10.940 12.969 1.00 95.94 116 LEU A N 1
ATOM 903 C CA . LEU A 1 116 ? -5.612 10.677 11.539 1.00 95.94 116 LEU A CA 1
ATOM 904 C C . LEU A 1 116 ? -5.656 9.175 11.227 1.00 95.94 116 LEU A C 1
ATOM 906 O O . LEU A 1 116 ? -6.376 8.747 10.325 1.00 95.94 116 LEU A O 1
ATOM 910 N N . LYS A 1 117 ? -4.921 8.358 11.989 1.00 96.56 117 LYS A N 1
ATOM 911 C CA . LYS A 1 117 ? -4.944 6.894 11.851 1.00 96.56 117 LYS A CA 1
ATOM 912 C C . LYS A 1 117 ? -6.337 6.319 12.104 1.00 96.56 117 LYS A C 1
ATOM 914 O O . LYS A 1 117 ? -6.785 5.474 11.331 1.00 96.56 117 LYS A O 1
ATOM 919 N N . ASP A 1 118 ? -7.036 6.801 13.128 1.00 96.50 118 ASP A N 1
ATOM 920 C CA . ASP A 1 118 ? -8.403 6.375 13.442 1.00 96.50 118 ASP A CA 1
ATOM 921 C C . ASP A 1 118 ? -9.394 6.713 12.317 1.00 96.50 118 ASP A C 1
ATOM 923 O O . ASP A 1 118 ? -10.275 5.911 11.996 1.00 96.50 118 ASP A O 1
ATOM 927 N N . GLU A 1 119 ? -9.270 7.884 11.692 1.00 96.31 119 GLU A N 1
ATOM 928 C CA . GLU A 1 119 ? -10.093 8.268 10.538 1.00 96.31 119 GLU A CA 1
ATOM 929 C C . GLU A 1 119 ? -9.825 7.387 9.318 1.00 96.31 119 GLU A C 1
ATOM 931 O O . GLU A 1 119 ? -10.768 6.898 8.686 1.00 96.31 119 GLU A O 1
ATOM 936 N N . ILE A 1 120 ? -8.550 7.117 9.024 1.00 96.94 120 ILE A N 1
ATOM 937 C CA . ILE A 1 120 ? -8.155 6.195 7.955 1.00 96.94 120 ILE A CA 1
ATOM 938 C C . ILE A 1 120 ? -8.729 4.800 8.233 1.00 96.94 120 ILE A C 1
ATOM 940 O O . ILE A 1 120 ? -9.300 4.193 7.325 1.00 96.94 120 ILE A O 1
ATOM 944 N N . HIS A 1 121 ? -8.644 4.304 9.472 1.00 96.38 121 HIS A N 1
ATOM 945 C CA . HIS A 1 121 ? -9.218 3.013 9.860 1.00 96.38 121 HIS A CA 1
ATOM 946 C C . HIS A 1 121 ? -10.726 2.949 9.590 1.00 96.38 121 HIS A C 1
ATOM 948 O O . HIS A 1 121 ? -11.191 2.031 8.908 1.00 96.38 121 HIS A O 1
ATOM 954 N N . LYS A 1 122 ? -11.487 3.951 10.053 1.00 95.44 122 LYS A N 1
ATOM 955 C CA . LYS A 1 122 ? -12.943 4.033 9.835 1.00 95.44 122 LYS A CA 1
ATOM 956 C C . LYS A 1 122 ? -13.300 3.999 8.351 1.00 95.44 122 LYS A C 1
ATOM 958 O O . LYS A 1 122 ? -14.243 3.314 7.952 1.00 95.44 122 LYS A O 1
ATOM 963 N N . GLU A 1 123 ? -12.559 4.732 7.528 1.00 95.00 123 GLU A N 1
ATOM 964 C CA . GLU A 1 123 ? -12.830 4.823 6.096 1.00 95.00 123 GLU A CA 1
ATOM 965 C C . GLU A 1 123 ? -12.438 3.539 5.345 1.00 95.00 123 GLU A C 1
ATOM 967 O O . GLU A 1 123 ? -13.180 3.082 4.468 1.00 95.00 123 GLU A O 1
ATOM 972 N N . LEU A 1 124 ? -11.325 2.899 5.721 1.00 94.62 124 LEU A N 1
ATOM 973 C CA . LEU A 1 124 ? -10.939 1.589 5.189 1.00 94.62 124 LEU A CA 1
ATOM 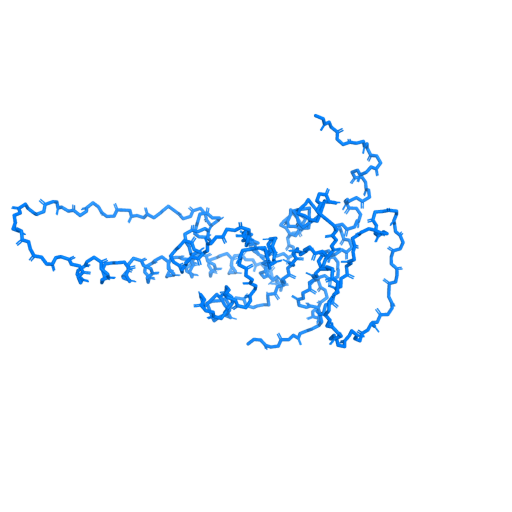974 C C . LEU A 1 124 ? -11.950 0.501 5.570 1.00 94.62 124 LEU A C 1
ATOM 976 O O . LEU A 1 124 ? -12.325 -0.295 4.705 1.00 94.62 124 LEU A O 1
ATOM 980 N N . ASP A 1 125 ? -12.445 0.496 6.810 1.00 94.38 125 ASP A N 1
ATOM 981 C CA . ASP A 1 125 ? -13.505 -0.414 7.261 1.00 94.38 125 ASP A CA 1
ATOM 982 C C . ASP A 1 125 ? -14.790 -0.201 6.461 1.00 94.38 125 ASP A C 1
ATOM 984 O O . ASP A 1 125 ? -15.382 -1.158 5.955 1.00 94.38 125 ASP A O 1
ATOM 988 N N . ARG A 1 126 ? -15.198 1.059 6.272 1.00 93.44 126 ARG A N 1
ATOM 989 C CA . ARG A 1 126 ? -16.378 1.416 5.476 1.00 93.44 126 ARG A CA 1
ATOM 990 C C . ARG A 1 126 ? -16.263 0.898 4.044 1.00 93.44 126 ARG A C 1
ATOM 992 O O . ARG A 1 126 ? -17.205 0.284 3.539 1.00 93.44 126 ARG A O 1
ATOM 999 N N . LYS A 1 127 ? -15.117 1.117 3.391 1.00 91.81 127 LYS A N 1
ATOM 1000 C CA . LYS A 1 127 ? -14.857 0.638 2.022 1.00 91.81 127 LYS A CA 1
ATOM 1001 C C . LYS A 1 127 ? -14.842 -0.886 1.949 1.00 91.81 127 LYS A C 1
ATOM 1003 O O . LYS A 1 127 ? -15.503 -1.443 1.070 1.00 91.81 127 LYS A O 1
ATOM 1008 N N . LYS A 1 128 ? -14.173 -1.558 2.890 1.00 91.00 128 LYS A N 1
ATOM 1009 C CA . LYS A 1 128 ? -14.119 -3.025 2.966 1.00 91.00 128 LYS A CA 1
ATOM 1010 C C . LYS A 1 128 ? -15.512 -3.635 3.148 1.00 91.00 128 LYS A C 1
ATOM 1012 O O . LYS A 1 128 ? -15.864 -4.548 2.412 1.00 91.00 128 LYS A O 1
ATOM 1017 N N . LEU A 1 129 ? -16.327 -3.096 4.059 1.00 90.50 129 LEU A N 1
ATOM 1018 C CA . LEU A 1 129 ? -17.694 -3.569 4.329 1.00 90.50 129 LEU A CA 1
ATOM 1019 C C . LEU A 1 129 ? -18.670 -3.297 3.179 1.00 90.50 129 LEU A C 1
ATOM 1021 O O . LEU A 1 129 ? -19.616 -4.055 2.988 1.00 90.50 129 LEU A O 1
ATOM 1025 N N . SER A 1 130 ? -18.456 -2.222 2.416 1.00 86.56 130 SER A N 1
ATOM 1026 C CA . SER A 1 130 ? -19.285 -1.898 1.246 1.00 86.56 130 SER A CA 1
ATOM 1027 C C . SER A 1 130 ? -19.034 -2.797 0.033 1.00 86.56 130 SER A C 1
ATOM 1029 O O . SER A 1 130 ? -19.787 -2.733 -0.937 1.00 86.56 130 SER A O 1
ATOM 1031 N N . CYS A 1 131 ? -17.984 -3.620 0.068 1.00 83.25 131 CYS A N 1
ATOM 1032 C CA . CYS A 1 131 ? -17.644 -4.514 -1.024 1.00 83.25 131 CYS A CA 1
ATOM 1033 C C . CYS A 1 131 ? -18.193 -5.920 -0.789 1.00 83.25 131 CYS A C 1
ATOM 1035 O O . CYS A 1 131 ? -17.960 -6.538 0.245 1.00 83.25 131 CYS A O 1
ATOM 1037 N N . GLU A 1 132 ? -18.878 -6.452 -1.796 1.00 78.19 132 GLU A N 1
ATOM 1038 C CA . GLU A 1 132 ? -19.278 -7.855 -1.825 1.00 78.19 132 GLU A CA 1
ATOM 1039 C C . GLU A 1 132 ? -18.131 -8.719 -2.378 1.00 78.19 132 GLU A C 1
ATOM 1041 O O . GLU A 1 132 ? -17.456 -8.340 -3.340 1.00 78.19 132 GLU A O 1
ATOM 1046 N N . GLY A 1 133 ? -17.927 -9.896 -1.780 1.00 79.19 133 GLY A N 1
ATOM 1047 C CA . GLY A 1 133 ? -16.924 -10.873 -2.212 1.00 79.19 133 GLY A CA 1
ATOM 1048 C C . GLY A 1 133 ? -15.533 -10.700 -1.590 1.00 79.19 133 GLY A C 1
ATOM 1049 O O . GLY A 1 133 ? -15.279 -9.818 -0.772 1.00 79.19 133 GLY A O 1
ATOM 1050 N N . THR A 1 134 ? -14.618 -11.595 -1.960 1.00 78.50 134 THR A N 1
ATOM 1051 C CA . THR A 1 134 ? -13.227 -11.602 -1.489 1.00 78.50 134 THR A CA 1
ATOM 1052 C C . THR A 1 134 ? -12.380 -10.665 -2.343 1.00 78.50 134 THR A C 1
ATOM 1054 O O . THR A 1 134 ? -11.755 -11.091 -3.310 1.00 78.50 134 THR A O 1
ATOM 1057 N N . LYS A 1 135 ? -12.377 -9.379 -1.995 1.00 90.31 135 LYS A N 1
ATOM 1058 C CA . LYS A 1 135 ? -11.508 -8.375 -2.621 1.00 90.31 135 LYS A CA 1
ATOM 1059 C C . LYS A 1 135 ? -10.294 -8.099 -1.749 1.00 90.31 135 LYS A C 1
ATOM 1061 O O . LYS A 1 135 ? -10.381 -8.159 -0.523 1.00 90.31 135 LYS A O 1
ATOM 1066 N N . TYR A 1 136 ? -9.179 -7.759 -2.379 1.00 93.69 136 TYR A N 1
ATOM 1067 C CA . TYR A 1 136 ? -7.951 -7.395 -1.675 1.00 93.69 136 TYR A CA 1
ATOM 1068 C C . TYR A 1 136 ? -7.771 -5.875 -1.572 1.00 93.69 136 TYR A C 1
ATOM 1070 O O . TYR A 1 136 ? -8.420 -5.104 -2.283 1.00 93.69 136 TYR A O 1
ATOM 1078 N N . LEU A 1 137 ? -6.873 -5.449 -0.685 1.00 95.25 137 LEU A N 1
ATOM 1079 C CA . LEU A 1 137 ? -6.295 -4.106 -0.683 1.00 95.25 137 LEU A CA 1
ATOM 1080 C C . LEU A 1 137 ? -5.069 -4.105 -1.599 1.00 95.25 137 LEU A C 1
ATOM 1082 O O . LEU A 1 137 ? -4.152 -4.903 -1.393 1.00 95.25 137 LEU A O 1
ATOM 1086 N N . LEU A 1 138 ? -5.036 -3.229 -2.603 1.00 96.88 138 LEU A N 1
ATOM 1087 C CA . LEU A 1 138 ? -3.852 -3.045 -3.442 1.00 96.88 138 LEU A CA 1
ATOM 1088 C C . LEU A 1 138 ? -2.965 -1.946 -2.854 1.00 96.88 138 LEU A C 1
ATOM 1090 O O . LEU A 1 138 ? -3.431 -0.829 -2.645 1.00 96.88 138 LEU A O 1
ATOM 1094 N N . LEU A 1 139 ? -1.686 -2.236 -2.641 1.00 97.56 139 LEU A N 1
ATOM 1095 C CA . LEU A 1 139 ? -0.682 -1.251 -2.255 1.00 97.56 139 LEU A CA 1
ATOM 1096 C C . LEU A 1 139 ? 0.383 -1.143 -3.347 1.00 97.56 139 LEU A C 1
ATOM 1098 O O . LEU A 1 139 ? 1.038 -2.127 -3.684 1.00 97.56 139 LEU A O 1
ATOM 1102 N N . VAL A 1 140 ? 0.578 0.052 -3.894 1.00 97.62 140 VAL A N 1
ATOM 1103 C CA . VAL A 1 140 ? 1.660 0.337 -4.839 1.00 97.62 140 VAL A CA 1
ATOM 1104 C C . VAL A 1 140 ? 2.748 1.131 -4.133 1.00 97.62 140 VAL A C 1
ATOM 1106 O O . VAL A 1 140 ? 2.481 2.196 -3.588 1.00 97.62 140 VAL A O 1
ATOM 1109 N N . LEU A 1 141 ? 3.971 0.617 -4.177 1.00 96.81 141 LEU A N 1
ATOM 1110 C CA . LEU A 1 141 ? 5.183 1.224 -3.644 1.00 96.81 141 LEU A CA 1
ATOM 1111 C C . LEU A 1 141 ? 6.087 1.612 -4.826 1.00 96.81 141 LEU A C 1
ATOM 1113 O O . LEU A 1 141 ? 6.752 0.768 -5.433 1.00 96.81 141 LEU A O 1
ATOM 1117 N N . ASP A 1 142 ? 6.042 2.884 -5.219 1.00 96.12 142 ASP A N 1
ATOM 1118 C CA . ASP A 1 142 ? 6.703 3.400 -6.424 1.00 96.12 142 ASP A CA 1
ATOM 1119 C C . ASP A 1 142 ? 8.077 4.019 -6.117 1.00 96.12 142 ASP A C 1
ATOM 1121 O O . ASP A 1 142 ? 8.217 4.777 -5.163 1.00 96.12 142 ASP A O 1
ATOM 1125 N N . ASP A 1 143 ? 9.073 3.743 -6.965 1.00 92.50 143 ASP A N 1
ATOM 1126 C CA . ASP A 1 143 ? 10.482 4.168 -6.844 1.00 92.50 143 ASP A CA 1
ATOM 1127 C C . ASP A 1 143 ? 11.178 3.632 -5.572 1.00 92.50 143 ASP A C 1
ATOM 1129 O O . ASP A 1 143 ? 11.959 4.320 -4.913 1.00 92.50 143 ASP A O 1
ATOM 1133 N N . GLU A 1 144 ? 10.916 2.360 -5.268 1.00 90.19 144 GLU A N 1
ATOM 1134 C CA . GLU A 1 144 ? 11.519 1.563 -4.196 1.00 90.19 144 GLU A CA 1
ATOM 1135 C C . GLU A 1 144 ? 13.054 1.620 -4.216 1.00 90.19 144 GLU A C 1
ATOM 1137 O O . GLU A 1 144 ? 13.701 1.295 -5.225 1.00 90.19 144 GLU A O 1
ATOM 1142 N N . GLY A 1 145 ? 13.636 1.979 -3.066 1.00 85.50 145 GLY A N 1
ATOM 1143 C CA . GLY A 1 145 ? 15.082 2.038 -2.844 1.00 85.50 145 GLY A CA 1
ATOM 1144 C C . GLY A 1 145 ? 15.761 3.285 -3.419 1.00 85.50 145 GLY A C 1
ATOM 1145 O O . GLY A 1 145 ? 16.990 3.342 -3.465 1.00 85.50 145 GLY A O 1
ATOM 1146 N N . SER A 1 146 ? 14.985 4.270 -3.882 1.00 82.38 146 SER A N 1
ATOM 1147 C CA . SER A 1 146 ? 15.492 5.547 -4.400 1.00 82.38 146 SER A CA 1
ATOM 1148 C C . SER A 1 146 ? 15.871 6.506 -3.270 1.00 82.38 146 SER A C 1
ATOM 1150 O O . SER A 1 146 ? 17.015 6.958 -3.192 1.00 82.38 146 SER A O 1
ATOM 1152 N N . VAL A 1 147 ? 14.924 6.773 -2.366 1.00 88.31 147 VAL A N 1
ATOM 1153 C CA . VAL A 1 147 ? 15.120 7.587 -1.153 1.00 88.31 147 VAL A CA 1
ATOM 1154 C C . VAL A 1 147 ? 14.666 6.800 0.069 1.00 88.31 147 VAL A C 1
ATOM 1156 O O . VAL A 1 147 ? 15.426 6.645 1.022 1.00 88.31 147 VAL A O 1
ATOM 1159 N N . THR A 1 148 ? 13.455 6.254 -0.005 1.00 90.12 148 THR A N 1
ATOM 1160 C CA . THR A 1 148 ? 12.856 5.363 0.990 1.00 90.12 148 THR A CA 1
ATOM 1161 C C . THR A 1 148 ? 12.752 3.945 0.410 1.00 90.12 148 THR A C 1
ATOM 1163 O O . THR A 1 148 ? 12.892 3.744 -0.800 1.00 90.12 148 THR A O 1
ATOM 1166 N N . ASN A 1 149 ? 12.557 2.944 1.265 1.00 92.69 149 ASN A N 1
ATOM 1167 C CA . ASN A 1 149 ? 12.368 1.548 0.873 1.00 92.69 149 ASN A CA 1
ATOM 1168 C C . ASN A 1 149 ? 11.147 0.933 1.591 1.00 92.69 149 ASN A C 1
ATOM 1170 O O . ASN A 1 149 ? 10.614 1.517 2.540 1.00 92.69 149 ASN A O 1
ATOM 1174 N N . GLU A 1 150 ? 10.716 -0.237 1.133 1.00 93.44 150 GLU A N 1
ATOM 1175 C CA . GLU A 1 150 ? 9.562 -0.986 1.627 1.00 93.44 150 GLU A CA 1
ATOM 1176 C C . GLU A 1 150 ? 9.716 -1.302 3.111 1.00 93.44 150 GLU A C 1
ATOM 1178 O O . GLU A 1 150 ? 8.760 -1.155 3.866 1.00 93.44 150 GLU A O 1
ATOM 1183 N N . GLU A 1 151 ? 10.913 -1.703 3.543 1.00 93.06 151 GLU A N 1
ATOM 1184 C CA . GLU A 1 151 ? 11.178 -2.059 4.935 1.00 93.06 151 GLU A CA 1
ATOM 1185 C C . GLU A 1 151 ? 10.949 -0.869 5.870 1.00 93.06 151 GLU A C 1
ATOM 1187 O O . GLU A 1 151 ? 10.237 -1.013 6.864 1.00 93.06 151 GLU A O 1
ATOM 1192 N N . ASN A 1 152 ? 11.452 0.311 5.506 1.00 92.62 152 ASN A N 1
ATOM 1193 C CA . ASN A 1 152 ? 11.253 1.537 6.269 1.00 92.62 152 ASN A CA 1
ATOM 1194 C C . ASN A 1 152 ? 9.756 1.863 6.402 1.00 92.62 152 ASN A C 1
ATOM 1196 O O . ASN A 1 152 ? 9.279 2.165 7.489 1.00 92.62 152 ASN A O 1
ATOM 1200 N N . VAL A 1 153 ? 8.980 1.791 5.316 1.00 94.56 153 VAL A N 1
ATOM 1201 C CA . VAL A 1 153 ? 7.547 2.138 5.373 1.00 94.56 153 VAL A CA 1
ATOM 1202 C C . VAL A 1 153 ? 6.739 1.079 6.124 1.00 94.56 153 VAL A C 1
ATOM 1204 O O . VAL A 1 153 ? 5.892 1.412 6.952 1.00 94.56 153 VAL A O 1
ATOM 1207 N N . MET A 1 154 ? 6.990 -0.201 5.851 1.00 94.88 154 MET A N 1
ATOM 1208 C CA . MET A 1 154 ? 6.220 -1.300 6.430 1.00 94.88 154 MET A CA 1
ATOM 1209 C C . MET A 1 154 ? 6.524 -1.512 7.911 1.00 94.88 154 MET A C 1
ATOM 1211 O O . MET A 1 154 ? 5.599 -1.797 8.671 1.00 94.88 154 MET A O 1
ATOM 1215 N N . LYS A 1 155 ? 7.793 -1.386 8.317 1.00 94.62 155 LYS A N 1
ATOM 1216 C CA . LYS A 1 155 ? 8.232 -1.639 9.694 1.00 94.62 155 LYS A CA 1
ATOM 1217 C C . LYS A 1 155 ? 8.416 -0.350 10.479 1.00 94.62 155 LYS A C 1
ATOM 1219 O O . LYS A 1 155 ? 7.739 -0.177 11.486 1.00 94.62 155 LYS A O 1
ATOM 1224 N N . ASP A 1 156 ? 9.286 0.546 10.017 1.00 94.25 156 ASP A N 1
ATOM 1225 C CA . ASP A 1 156 ? 9.689 1.719 10.807 1.00 94.25 156 ASP A CA 1
ATOM 1226 C C . ASP A 1 156 ? 8.577 2.775 10.895 1.00 94.25 156 ASP A C 1
ATOM 1228 O O . ASP A 1 156 ? 8.456 3.450 11.911 1.00 94.25 156 ASP A O 1
ATOM 1232 N N . LEU A 1 157 ? 7.741 2.899 9.856 1.00 95.56 157 LEU A N 1
ATOM 1233 C CA . LEU A 1 157 ? 6.551 3.766 9.846 1.00 95.56 157 LEU A CA 1
ATOM 1234 C C . LEU A 1 157 ? 5.248 3.005 10.159 1.00 95.56 157 LEU A C 1
ATOM 1236 O O . LEU A 1 157 ? 4.144 3.531 9.980 1.00 95.56 157 LEU A O 1
ATOM 1240 N N . HIS A 1 158 ? 5.370 1.756 10.619 1.00 96.44 158 HIS A N 1
ATOM 1241 C CA . HIS A 1 158 ? 4.276 0.912 11.107 1.00 96.44 158 HIS A CA 1
ATOM 1242 C C . HIS A 1 158 ? 3.144 0.623 10.107 1.00 96.44 158 HIS A C 1
ATOM 1244 O O . HIS A 1 158 ? 2.070 0.173 10.511 1.00 96.44 158 HIS A O 1
ATOM 1250 N N . LEU A 1 159 ? 3.356 0.824 8.799 1.00 96.75 159 LEU A N 1
ATOM 1251 C CA . LEU A 1 159 ? 2.296 0.606 7.810 1.00 96.75 159 LEU A CA 1
ATOM 1252 C C . LEU A 1 159 ? 1.852 -0.863 7.743 1.00 96.75 159 LEU A C 1
ATOM 1254 O O . LEU A 1 159 ? 0.677 -1.139 7.514 1.00 96.75 159 LEU A O 1
ATOM 1258 N N . GLY A 1 160 ? 2.771 -1.810 7.950 1.00 94.94 160 GLY A N 1
ATOM 1259 C CA . GLY A 1 160 ? 2.462 -3.240 7.919 1.00 94.94 160 GLY A CA 1
ATOM 1260 C C . GLY A 1 160 ? 1.496 -3.649 9.032 1.00 94.94 160 GLY A C 1
ATOM 1261 O O . GLY A 1 160 ? 0.495 -4.311 8.765 1.00 94.94 160 GLY A O 1
ATOM 1262 N N . GLU A 1 161 ? 1.758 -3.199 10.262 1.00 95.56 161 GLU A N 1
ATOM 1263 C CA . GLU A 1 161 ? 0.868 -3.417 11.409 1.00 95.56 161 GLU A CA 1
ATOM 1264 C C . GLU A 1 161 ? -0.472 -2.704 11.207 1.00 95.56 161 GLU A C 1
A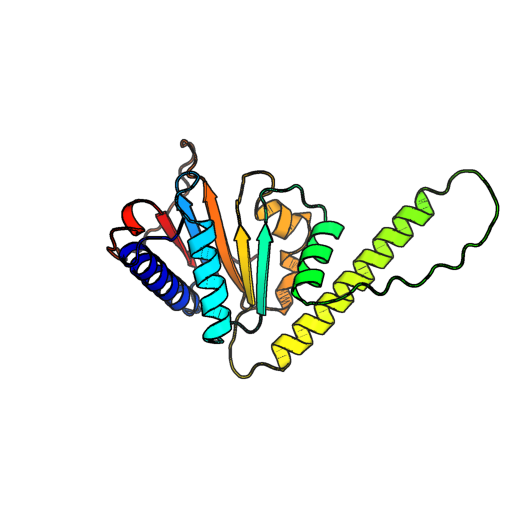TOM 1266 O O . GLU A 1 161 ? -1.531 -3.312 11.373 1.00 95.56 161 GLU A O 1
ATOM 1271 N N . PHE A 1 162 ? -0.426 -1.446 10.762 1.00 96.75 162 PHE A N 1
ATOM 1272 C CA . PHE A 1 162 ? -1.610 -0.645 10.471 1.00 96.75 162 PHE A CA 1
ATOM 1273 C C . PHE A 1 162 ? -2.527 -1.314 9.436 1.00 96.75 162 PHE A C 1
ATOM 1275 O O . PHE A 1 162 ? -3.752 -1.308 9.582 1.00 96.75 162 PHE A O 1
ATOM 1282 N N . LEU A 1 163 ? -1.948 -1.927 8.396 1.00 95.75 163 LEU A N 1
ATOM 1283 C CA . LEU A 1 163 ? -2.709 -2.566 7.328 1.00 95.75 163 LEU A CA 1
ATOM 1284 C C . LEU A 1 163 ? -3.100 -4.027 7.607 1.00 95.75 163 LEU A C 1
ATOM 1286 O O . LEU A 1 163 ? -3.957 -4.563 6.903 1.00 95.75 163 LEU A O 1
ATOM 1290 N N . ALA A 1 164 ? -2.547 -4.685 8.628 1.00 93.38 164 ALA A N 1
ATOM 1291 C CA . ALA A 1 164 ? -2.788 -6.107 8.903 1.00 93.38 164 ALA A CA 1
ATOM 1292 C C . ALA A 1 164 ? -4.284 -6.519 8.983 1.00 93.38 164 ALA A C 1
ATOM 1294 O O . ALA A 1 164 ? -4.641 -7.553 8.404 1.00 93.38 164 ALA A O 1
ATOM 1295 N N . PRO A 1 165 ? -5.201 -5.731 9.591 1.00 93.69 165 PRO A N 1
ATOM 1296 C CA . PRO A 1 165 ? -6.638 -6.056 9.630 1.00 93.69 165 PRO A CA 1
ATOM 1297 C C . PRO A 1 165 ? -7.324 -6.043 8.250 1.00 93.69 165 PRO A C 1
ATOM 1299 O O . PRO A 1 165 ? -8.405 -6.610 8.044 1.00 93.69 165 PRO A O 1
ATOM 1302 N N . TYR A 1 166 ? -6.689 -5.399 7.274 1.00 91.62 166 TYR A N 1
ATOM 1303 C CA . TYR A 1 166 ? -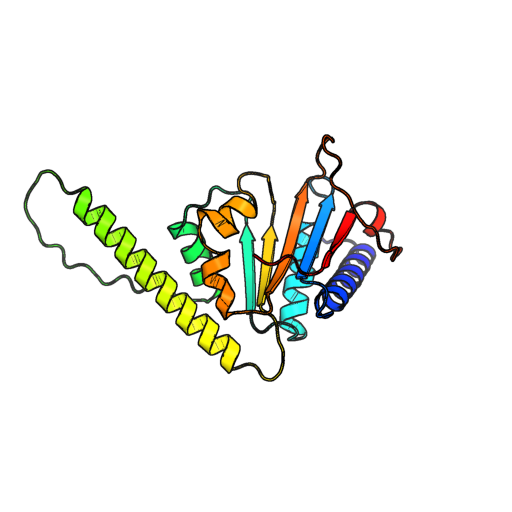7.223 -5.134 5.943 1.00 91.62 166 TYR A CA 1
ATOM 1304 C C . TYR A 1 166 ? -6.863 -6.214 4.918 1.00 91.62 166 TYR A C 1
ATOM 1306 O O . TYR A 1 166 ? -7.277 -6.123 3.768 1.00 91.62 166 TYR A O 1
ATOM 1314 N N . GLY A 1 167 ? -6.209 -7.298 5.348 1.00 85.19 167 GLY A N 1
ATOM 1315 C CA . GLY A 1 167 ? -5.913 -8.454 4.504 1.00 85.19 167 GLY A CA 1
ATOM 1316 C C . GLY A 1 167 ? -7.144 -9.059 3.794 1.00 85.19 167 GLY A C 1
ATOM 1317 O O . GLY A 1 167 ? -8.258 -8.994 4.336 1.00 85.19 167 GLY A O 1
ATOM 1318 N N . PRO A 1 168 ? -6.952 -9.682 2.610 1.00 92.12 168 PRO A N 1
ATOM 1319 C CA . PRO A 1 168 ? -5.669 -9.895 1.921 1.00 92.12 168 PRO A CA 1
ATOM 1320 C C . PRO A 1 168 ? -5.096 -8.611 1.289 1.00 92.12 168 PRO A C 1
ATOM 1322 O O . PRO A 1 168 ? -5.834 -7.817 0.714 1.00 92.12 168 PRO A O 1
ATOM 1325 N N . ILE A 1 169 ? -3.774 -8.419 1.387 1.00 94.12 169 ILE A N 1
ATOM 1326 C CA . ILE A 1 169 ? -3.046 -7.290 0.780 1.00 94.12 169 ILE A CA 1
ATOM 1327 C C . ILE A 1 169 ? -2.232 -7.813 -0.404 1.00 94.12 169 ILE A C 1
ATOM 1329 O O . ILE A 1 169 ? -1.553 -8.837 -0.286 1.00 94.12 169 ILE A O 1
ATOM 1333 N N . LYS A 1 170 ? -2.285 -7.103 -1.531 1.00 95.31 170 LYS A N 1
ATOM 1334 C CA . LYS A 1 170 ? -1.434 -7.338 -2.703 1.00 95.31 170 LYS A CA 1
ATOM 1335 C C . LYS A 1 170 ? -0.532 -6.127 -2.903 1.00 95.31 170 LYS A C 1
ATOM 1337 O O . LYS A 1 170 ? -1.010 -4.998 -2.828 1.00 95.31 170 LYS A O 1
ATOM 1342 N N . ILE A 1 171 ? 0.753 -6.354 -3.161 1.00 96.00 171 ILE A N 1
ATOM 1343 C CA . ILE A 1 171 ? 1.750 -5.281 -3.273 1.00 96.00 171 ILE A CA 1
ATOM 1344 C C . ILE A 1 171 ? 2.335 -5.234 -4.688 1.00 96.00 171 ILE A C 1
ATOM 1346 O O . ILE A 1 171 ? 2.748 -6.261 -5.226 1.00 96.00 171 ILE A O 1
ATOM 1350 N N . ILE A 1 172 ? 2.426 -4.045 -5.280 1.00 96.75 172 ILE A N 1
ATOM 1351 C CA . ILE A 1 172 ? 3.223 -3.794 -6.488 1.00 96.75 172 ILE A CA 1
ATOM 1352 C C . ILE A 1 172 ? 4.383 -2.879 -6.120 1.00 96.75 172 ILE A C 1
ATOM 1354 O O . ILE A 1 172 ? 4.166 -1.776 -5.634 1.00 96.75 172 ILE A O 1
ATOM 1358 N N . LEU A 1 173 ? 5.604 -3.314 -6.406 1.00 95.38 173 LEU A N 1
ATOM 1359 C CA . LEU A 1 173 ? 6.825 -2.541 -6.190 1.00 95.38 173 LEU A CA 1
ATOM 1360 C C . LEU A 1 173 ? 7.420 -2.122 -7.529 1.00 95.38 173 LEU A C 1
ATOM 1362 O O . LEU A 1 173 ? 7.540 -2.950 -8.436 1.00 95.38 173 LEU A O 1
ATOM 1366 N N . THR A 1 174 ? 7.853 -0.870 -7.657 1.00 94.50 174 THR A N 1
ATOM 1367 C CA . THR A 1 174 ? 8.683 -0.447 -8.794 1.00 94.50 174 THR A CA 1
ATOM 1368 C C . THR A 1 174 ? 10.081 -0.111 -8.303 1.00 94.50 174 THR A C 1
ATOM 1370 O O . THR A 1 174 ? 10.243 0.699 -7.403 1.00 94.50 174 THR A O 1
ATOM 1373 N N . SER A 1 175 ? 11.114 -0.715 -8.891 1.00 93.25 175 SER A N 1
ATOM 1374 C CA . SER A 1 175 ? 12.500 -0.450 -8.494 1.00 93.25 175 SER A CA 1
ATOM 1375 C C . SER A 1 175 ? 13.433 -0.325 -9.693 1.00 93.25 175 SER A C 1
ATOM 1377 O O . SER A 1 175 ? 13.172 -0.801 -10.807 1.00 93.25 175 SER A O 1
ATOM 1379 N N . ARG A 1 176 ? 14.549 0.374 -9.496 1.00 89.38 176 ARG A N 1
ATOM 1380 C CA . ARG A 1 176 ? 15.588 0.515 -10.517 1.00 89.38 176 ARG A CA 1
ATOM 1381 C C . ARG A 1 176 ? 16.450 -0.735 -10.538 1.00 89.38 176 ARG A C 1
ATOM 1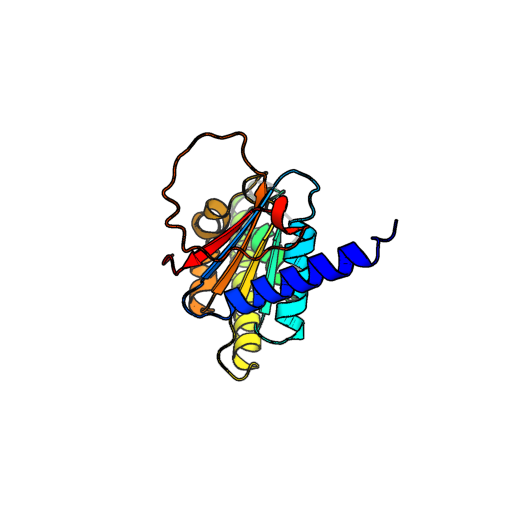383 O O . ARG A 1 176 ? 16.833 -1.263 -9.501 1.00 89.38 176 ARG A O 1
ATOM 1390 N N . LYS A 1 177 ? 16.823 -1.181 -11.736 1.00 83.44 177 LYS A N 1
ATOM 1391 C CA . LYS A 1 177 ? 17.787 -2.273 -11.886 1.00 83.44 177 LYS A CA 1
ATOM 1392 C C . LYS A 1 177 ? 19.131 -1.840 -11.289 1.00 83.44 177 LYS A C 1
ATOM 1394 O O . LYS A 1 177 ? 19.790 -0.944 -11.818 1.00 83.44 177 LYS A O 1
ATOM 1399 N N . GLY A 1 178 ? 19.519 -2.443 -10.167 1.00 69.00 178 GLY A N 1
ATOM 1400 C CA . GLY A 1 178 ? 20.804 -2.172 -9.529 1.00 69.00 178 GLY A CA 1
ATOM 1401 C C . GLY A 1 178 ? 21.967 -2.598 -10.430 1.00 69.00 178 GLY A C 1
ATOM 1402 O O . GLY A 1 178 ? 21.926 -3.660 -11.053 1.00 69.00 178 GLY A O 1
ATOM 1403 N N . LYS A 1 179 ? 23.044 -1.804 -10.484 1.00 39.44 179 LYS A N 1
ATOM 1404 C CA . LYS A 1 179 ? 24.333 -2.309 -10.984 1.00 39.44 179 LYS A CA 1
ATOM 1405 C C . LYS A 1 179 ? 24.842 -3.308 -9.943 1.00 39.44 179 LYS A C 1
ATOM 1407 O O . LYS A 1 179 ? 25.246 -2.909 -8.860 1.00 39.44 179 LYS A O 1
ATOM 1412 N N . GLY A 1 180 ? 24.701 -4.593 -10.262 1.00 39.75 180 GLY A N 1
ATOM 1413 C CA . GLY A 1 180 ? 24.689 -5.722 -9.332 1.00 39.75 180 GLY A CA 1
ATOM 1414 C C . GLY A 1 180 ? 25.654 -5.701 -8.143 1.00 39.75 180 GLY A C 1
ATOM 1415 O O . GLY A 1 180 ? 26.836 -5.391 -8.277 1.00 39.75 180 GLY A O 1
ATOM 1416 N N . LYS A 1 181 ? 25.139 -6.187 -7.008 1.00 30.06 181 LYS A N 1
ATOM 1417 C CA . LYS A 1 181 ? 25.816 -7.101 -6.076 1.00 30.06 181 LYS A CA 1
ATOM 1418 C C . LYS A 1 181 ? 24.775 -7.700 -5.124 1.00 30.06 181 LYS A C 1
ATOM 1420 O O . LYS A 1 181 ? 24.183 -6.969 -4.344 1.00 30.06 181 LYS A O 1
ATOM 1425 N N . GLY A 1 182 ? 24.599 -9.021 -5.176 1.00 30.98 182 GLY A N 1
ATOM 1426 C CA . GLY A 1 182 ? 23.849 -9.780 -4.171 1.00 30.98 182 GLY A CA 1
ATOM 1427 C C . GLY A 1 182 ? 22.941 -10.847 -4.772 1.00 30.98 182 GLY A C 1
ATOM 1428 O O . GLY A 1 182 ? 21.819 -10.555 -5.157 1.00 30.98 182 GLY A O 1
ATOM 1429 N N . LYS A 1 183 ? 23.438 -12.087 -4.840 1.00 39.53 183 LYS A N 1
ATOM 1430 C CA . LYS A 1 183 ? 22.609 -13.294 -4.943 1.00 39.53 183 LYS A CA 1
ATOM 1431 C C . LYS A 1 183 ? 21.622 -13.300 -3.770 1.00 39.53 183 LYS A C 1
ATOM 1433 O O . LYS A 1 183 ? 22.063 -13.389 -2.629 1.00 39.53 183 LYS A O 1
ATOM 1438 N N . GLY A 1 184 ? 20.333 -13.232 -4.065 1.00 31.28 184 GLY A N 1
ATOM 1439 C CA . GLY A 1 184 ? 19.258 -13.717 -3.207 1.00 31.28 184 GLY A CA 1
ATOM 1440 C C . GLY A 1 184 ? 18.467 -14.716 -4.041 1.00 31.28 184 GLY A C 1
ATOM 1441 O O . GLY A 1 184 ? 18.158 -14.421 -5.194 1.00 31.28 184 GLY A O 1
ATOM 1442 N N . ASP A 1 185 ? 18.266 -15.916 -3.512 1.00 32.88 185 ASP A N 1
ATOM 1443 C CA . ASP A 1 185 ? 17.761 -17.076 -4.241 1.00 32.88 185 ASP A CA 1
ATOM 1444 C C . ASP A 1 185 ? 16.378 -16.815 -4.858 1.00 32.88 185 ASP A C 1
ATOM 1446 O O . ASP A 1 185 ? 15.347 -16.848 -4.189 1.00 32.88 185 ASP A O 1
ATOM 1450 N N . ALA A 1 186 ? 16.366 -16.564 -6.167 1.00 34.84 186 ALA A N 1
ATOM 1451 C CA . ALA A 1 186 ? 15.171 -16.627 -6.984 1.00 34.84 186 ALA A CA 1
ATOM 1452 C C . ALA A 1 186 ? 14.859 -18.105 -7.245 1.00 34.84 186 ALA A C 1
ATOM 1454 O O . ALA A 1 186 ? 15.510 -18.749 -8.068 1.00 34.84 186 ALA A O 1
ATOM 1455 N N . ILE A 1 187 ? 13.865 -18.653 -6.547 1.00 34.12 187 ILE A N 1
ATOM 1456 C CA . ILE A 1 187 ? 13.185 -19.860 -7.018 1.00 34.12 187 ILE A CA 1
ATOM 1457 C C . ILE A 1 187 ? 12.242 -19.392 -8.127 1.00 34.12 187 ILE A C 1
ATOM 1459 O O . ILE A 1 187 ? 11.119 -18.964 -7.872 1.00 34.12 187 ILE A O 1
ATOM 1463 N N . GLY A 1 188 ? 12.758 -19.386 -9.356 1.00 32.69 188 GLY A N 1
ATOM 1464 C CA . GLY A 1 188 ? 11.963 -19.170 -10.556 1.00 32.69 188 GLY A CA 1
ATOM 1465 C C . GLY A 1 188 ? 10.994 -20.333 -10.741 1.00 32.69 188 GLY A C 1
ATOM 1466 O O . GLY A 1 188 ? 11.396 -21.495 -10.702 1.00 32.69 188 GLY A O 1
ATOM 1467 N N . THR A 1 189 ? 9.715 -20.020 -10.927 1.00 36.75 189 THR A N 1
ATOM 1468 C CA . THR A 1 189 ? 8.812 -20.919 -11.644 1.00 36.75 189 THR A CA 1
ATOM 1469 C C . THR A 1 189 ? 8.559 -20.276 -12.997 1.00 36.75 189 THR A C 1
ATOM 1471 O O . THR A 1 189 ? 8.134 -19.126 -13.086 1.00 36.75 189 THR A O 1
ATOM 1474 N N . ASP A 1 190 ? 8.970 -20.994 -14.038 1.00 34.28 190 ASP A N 1
ATOM 1475 C CA . ASP A 1 190 ? 9.037 -20.507 -15.407 1.00 34.28 190 ASP A CA 1
ATOM 1476 C C . ASP A 1 190 ? 7.632 -20.275 -15.970 1.00 34.28 190 ASP A C 1
ATOM 1478 O O . ASP A 1 190 ? 6.843 -21.203 -16.153 1.00 34.28 190 ASP A O 1
ATOM 1482 N N . GLY A 1 191 ? 7.345 -19.014 -16.273 1.00 33.97 191 GLY A N 1
ATOM 1483 C CA . GLY A 1 191 ? 6.193 -18.573 -17.044 1.00 33.97 191 GLY A CA 1
ATOM 1484 C C . GLY A 1 191 ? 6.612 -17.384 -17.895 1.00 33.97 191 GLY A C 1
ATOM 1485 O O . GLY A 1 191 ? 6.296 -16.244 -17.571 1.00 33.97 191 GLY A O 1
ATOM 1486 N N . GLU A 1 192 ? 7.392 -17.635 -18.949 1.00 32.72 192 GLU A N 1
ATOM 1487 C CA . GLU A 1 192 ? 7.769 -16.604 -19.918 1.00 32.72 192 GLU A CA 1
ATOM 1488 C C . GLU A 1 192 ? 6.521 -16.117 -20.660 1.00 32.72 192 GLU A C 1
ATOM 1490 O O . GLU A 1 192 ? 5.916 -16.849 -21.446 1.00 32.72 192 GLU A O 1
ATOM 1495 N N . ILE A 1 193 ? 6.140 -14.859 -20.440 1.00 39.84 193 ILE A N 1
ATOM 1496 C CA . ILE A 1 193 ? 5.111 -14.205 -21.241 1.00 39.84 193 ILE A CA 1
ATOM 1497 C C . ILE A 1 193 ? 5.792 -13.238 -22.209 1.00 39.84 193 ILE A C 1
ATOM 1499 O O . ILE A 1 193 ? 6.083 -12.091 -21.875 1.00 39.84 193 ILE A O 1
ATOM 1503 N N . GLY A 1 194 ? 6.037 -13.713 -23.430 1.00 32.53 194 GLY A N 1
ATOM 1504 C CA . GLY A 1 194 ? 6.621 -12.917 -24.506 1.00 32.53 194 GLY A CA 1
ATOM 1505 C C . GLY A 1 194 ? 5.694 -11.787 -24.962 1.00 32.53 194 GLY A C 1
ATOM 1506 O O . GLY A 1 194 ? 4.655 -12.022 -25.579 1.00 32.53 194 GLY A O 1
ATOM 1507 N N . SER A 1 195 ? 6.096 -10.547 -24.695 1.00 39.75 195 SER A N 1
ATOM 1508 C CA . SER A 1 195 ? 5.701 -9.363 -25.464 1.00 39.75 195 SER A CA 1
ATOM 1509 C C . SER A 1 195 ? 6.925 -8.455 -25.578 1.00 39.75 195 SER A C 1
ATOM 1511 O O . SER A 1 195 ? 7.709 -8.378 -24.639 1.00 39.75 195 SER A O 1
ATOM 1513 N N . HIS A 1 196 ? 7.100 -7.738 -26.687 1.00 39.16 196 HIS A N 1
ATOM 1514 C CA . HIS A 1 196 ? 8.285 -6.897 -26.927 1.00 39.16 196 HIS A CA 1
ATOM 1515 C C . HIS A 1 196 ? 8.517 -5.764 -25.895 1.00 39.16 196 HIS A C 1
ATOM 1517 O O . HIS A 1 196 ? 9.558 -5.115 -25.929 1.00 39.16 196 HIS A O 1
ATOM 1523 N N . ALA A 1 197 ? 7.571 -5.506 -24.981 1.00 38.16 197 ALA A N 1
ATOM 1524 C CA . ALA A 1 197 ? 7.760 -4.615 -23.831 1.00 38.16 197 ALA A CA 1
ATOM 1525 C C . ALA A 1 197 ? 8.330 -5.338 -22.588 1.00 38.16 197 ALA A C 1
ATOM 1527 O O . ALA A 1 197 ? 8.968 -4.703 -21.748 1.00 38.16 197 ALA A O 1
ATOM 1528 N N . ALA A 1 198 ? 8.123 -6.655 -22.486 1.00 44.47 198 ALA A N 1
ATOM 1529 C CA . ALA A 1 198 ? 8.607 -7.504 -21.397 1.00 44.47 198 ALA A CA 1
ATOM 1530 C C . ALA A 1 198 ? 10.125 -7.747 -21.461 1.00 44.47 198 ALA A C 1
ATOM 1532 O O . ALA A 1 198 ? 10.731 -8.040 -20.439 1.00 44.47 198 ALA A O 1
ATOM 1533 N N . ASP A 1 199 ? 10.761 -7.533 -22.618 1.00 45.19 199 ASP A N 1
ATOM 1534 C CA . ASP A 1 199 ? 12.211 -7.719 -22.783 1.00 45.19 199 ASP A CA 1
ATOM 1535 C C . ASP A 1 199 ? 13.062 -6.687 -22.000 1.00 45.19 199 ASP A C 1
ATOM 1537 O O . ASP A 1 199 ? 14.286 -6.809 -21.951 1.00 45.19 199 ASP A O 1
ATOM 1541 N N . ILE A 1 200 ? 12.449 -5.648 -21.405 1.00 57.72 200 ILE A N 1
ATOM 1542 C CA . ILE A 1 200 ? 13.173 -4.548 -20.730 1.00 57.72 200 ILE A CA 1
ATOM 1543 C C . ILE A 1 200 ? 12.718 -4.308 -19.276 1.00 57.72 200 ILE A C 1
A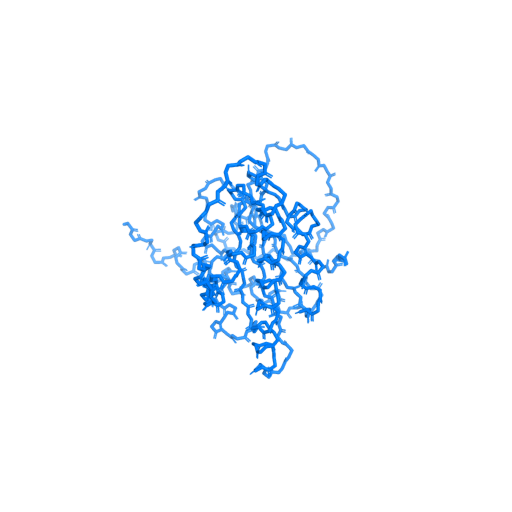TOM 1545 O O . ILE A 1 200 ? 13.468 -3.723 -18.486 1.00 57.72 200 ILE A O 1
ATOM 1549 N N . ILE A 1 201 ? 11.513 -4.751 -18.901 1.00 64.12 201 ILE A N 1
ATOM 1550 C CA . ILE A 1 201 ? 11.020 -4.705 -17.518 1.00 64.12 201 ILE A CA 1
ATOM 1551 C C . ILE A 1 201 ? 10.965 -6.134 -16.990 1.00 64.12 201 ILE A C 1
ATOM 1553 O O . ILE A 1 201 ? 10.097 -6.910 -17.380 1.00 64.12 201 ILE A O 1
ATOM 1557 N N . ASP A 1 202 ? 11.871 -6.448 -16.068 1.00 76.38 202 ASP A N 1
ATOM 1558 C CA . ASP A 1 202 ? 11.885 -7.722 -15.365 1.00 76.38 202 ASP A CA 1
ATOM 1559 C C . ASP A 1 202 ? 10.709 -7.726 -14.371 1.00 76.38 202 ASP A C 1
ATOM 1561 O O . ASP A 1 202 ? 10.678 -6.929 -13.425 1.00 76.38 202 ASP A O 1
ATOM 1565 N N . LEU A 1 203 ? 9.728 -8.602 -14.596 1.00 75.06 203 LEU A N 1
ATOM 1566 C CA . LEU A 1 203 ? 8.631 -8.858 -13.665 1.00 75.06 203 LEU A CA 1
ATOM 1567 C C . LEU A 1 203 ? 8.973 -10.084 -12.819 1.00 75.06 203 LEU A C 1
ATOM 1569 O O . LEU A 1 203 ? 9.243 -11.160 -13.346 1.00 75.06 203 LEU A O 1
ATOM 1573 N N . SER A 1 204 ? 8.916 -9.930 -11.501 1.00 79.38 204 SER A N 1
ATOM 1574 C CA . SER A 1 204 ? 9.016 -11.054 -10.566 1.00 79.38 204 SER A CA 1
ATOM 1575 C C . SER A 1 204 ? 7.803 -11.076 -9.651 1.00 79.38 204 SER A C 1
ATOM 1577 O O . SER A 1 204 ? 7.445 -10.065 -9.047 1.00 79.38 204 SER A O 1
ATOM 1579 N N . VAL A 1 205 ? 7.148 -12.230 -9.575 1.00 74.06 205 VAL A N 1
ATOM 1580 C CA . VAL A 1 205 ? 5.963 -12.455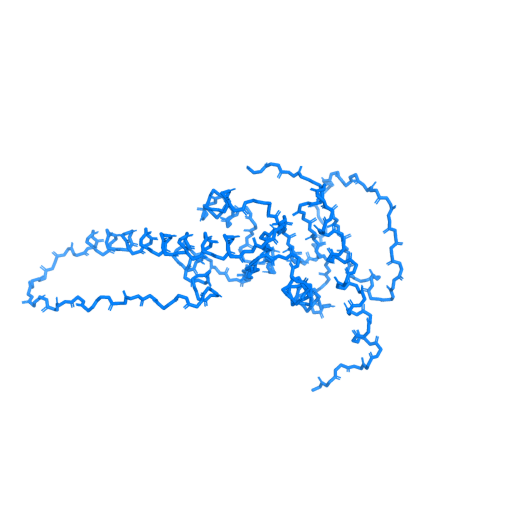 -8.748 1.00 74.06 205 VAL A CA 1
ATOM 1581 C C . VAL A 1 205 ? 6.373 -13.351 -7.591 1.00 74.06 205 VAL A C 1
ATOM 1583 O O . VAL A 1 205 ? 7.081 -14.335 -7.795 1.00 74.06 205 VAL A O 1
ATOM 1586 N N . PHE A 1 206 ? 5.965 -13.002 -6.375 1.00 72.56 206 PHE A N 1
ATOM 1587 C CA . PHE A 1 206 ? 6.309 -13.785 -5.194 1.00 72.56 206 PHE A CA 1
ATOM 1588 C C . PHE A 1 206 ? 5.061 -14.179 -4.419 1.00 72.56 206 PHE A C 1
ATOM 1590 O O . PHE A 1 206 ? 4.084 -13.426 -4.317 1.00 72.56 206 PHE A O 1
ATOM 1597 N N . THR A 1 207 ? 5.137 -15.375 -3.850 1.00 68.19 207 THR A N 1
ATOM 1598 C CA . THR A 1 207 ? 4.095 -15.952 -3.015 1.00 68.19 207 THR A CA 1
ATOM 1599 C C . THR A 1 207 ? 4.267 -15.549 -1.555 1.00 68.19 207 THR A C 1
ATOM 1601 O O . THR A 1 207 ? 5.367 -15.167 -1.153 1.00 68.19 207 THR A O 1
ATOM 1604 N N . ARG A 1 208 ? 3.182 -15.644 -0.774 1.00 51.38 208 ARG A N 1
ATOM 1605 C CA . ARG A 1 208 ? 3.075 -15.212 0.636 1.00 51.38 208 ARG A CA 1
ATOM 1606 C C . ARG A 1 208 ? 4.400 -15.215 1.418 1.00 51.38 208 ARG A C 1
ATOM 1608 O O . ARG A 1 208 ? 4.908 -16.269 1.792 1.00 51.38 208 ARG A O 1
ATOM 1615 N N . SER A 1 209 ? 4.871 -14.015 1.755 1.00 40.34 209 SER A N 1
ATOM 1616 C CA . SER A 1 209 ? 5.741 -13.773 2.908 1.00 40.34 209 SER A CA 1
ATOM 1617 C C . SER A 1 209 ? 4.877 -13.155 4.000 1.00 40.34 209 SER A C 1
ATOM 1619 O O . SER A 1 209 ? 4.212 -12.150 3.760 1.00 40.34 209 SER A O 1
ATOM 1621 N N . THR A 1 210 ? 4.837 -13.782 5.171 1.00 36.94 210 THR A N 1
ATOM 1622 C CA . THR A 1 210 ? 4.184 -13.226 6.360 1.00 36.94 210 THR A CA 1
ATOM 1623 C C . THR A 1 210 ? 5.006 -12.042 6.864 1.00 36.94 210 THR A C 1
ATOM 1625 O O . THR A 1 210 ? 6.192 -12.226 7.151 1.00 36.94 210 THR A O 1
ATOM 1628 N N . TYR A 1 211 ? 4.391 -10.862 6.938 1.00 41.97 211 TYR A N 1
ATOM 1629 C CA . TYR A 1 211 ? 4.847 -9.773 7.803 1.00 41.97 211 TYR A CA 1
ATOM 1630 C C . TYR A 1 211 ? 4.218 -9.947 9.184 1.00 41.97 211 TYR A C 1
ATOM 1632 O O . TYR A 1 211 ? 3.045 -10.392 9.225 1.00 41.97 211 TYR A O 1
#